Protein AF-A0A7V4BLN3-F1 (afdb_monomer)

Secondary structure (DSSP, 8-state):
--SSSGGGT--B---EEEEE-TT-TTT--SGGGGGS-SSS-BSSEEEEEE-TT-BS-SEEEEE-SSS-EE--SSTT--EEEEE-SSEEEEEEEEEEPPTTT--EEEEEEEEEEEEBPP-----SEE--SSSSSS-S--SSSSS----B----SSEEEEEEEEEETTS-EEEEEEEEGGG---B-SBSTTSS-BPPSEEEEEEEEEEEEE--TTS-HHHH-EEEEEEEEEEEEE----

Sequence (237 aa):
SDSVLCPAIASKAYFQASYVTLSDSVEYPDKLYKYYYDDEKSAPGKFRFDLSGSENAVWYQLKFGDGEIYEPETDSEKIVHEYKFPGEYTAVLVTKSPAPLGCIDSFRLENSIELEDTLFMLPNVFTPNADGHNDVIVLYEENSNNVFRSYDISVTTIEITIFNRAGRKVHEYAGNIRDWKGWDGNIMKSNLPAPEGVYFYCLTYYYFVTKEGENPRQSAVFKHKNLKGFIHLYRED

Nearest PDB structures (foldseek):
  3pdd-assembly1_A  TM=3.273E-01  e=1.082E-03  Acetivibrio thermocellus ATCC 27405
  3pdg-assembly1_A  TM=6.258E-01  e=8.962E-01  Acetivibrio thermocellus ATCC 27405
  8iua-assembly1_A  TM=4.695E-01  e=4.841E-01  Flavobacterium johnsoniae UW101
  8iu8-assembly1_A  TM=4.059E-01  e=2.924E-01  Flavobacterium johnsoniae UW101
  8hrf-assembly1_A  TM=3.836E-01  e=1.326E+00  Vibrio parahaemolyticus

Foldseek 3Di:
DPPPPCPPQPKDWDKDKDWDFLPPCVVNVPVLSLLADRPAQAPQTKIWMQGPPIPQFQWKKKDFQLRDIDTDRDNHDTDMDTDHAFAFGKMKMWTFHDPDVRHIDMDIDPRPDGHDHDDWDWDAEFEFPFPPPRQSDDDDDDDTLGFTATNDDQWQWKWKWKADPVRDTQETDTGGSSPDSHHNQGRYPDPHHHDWDKMKMKMKIKGWDADYPDRRNVRTDIDIDIDIDMHGYDYDD

Solvent-accessible surface area (backbone atoms only — not comparable to full-atom values): 13320 Å² total; per-residue (Å²): 135,76,89,77,66,54,86,87,61,39,20,42,39,36,70,50,75,44,79,56,54,54,83,38,57,83,88,39,67,63,73,73,39,60,54,43,72,72,89,61,60,38,12,58,36,40,32,36,44,44,30,67,76,39,40,62,56,72,44,44,38,40,32,54,46,63,83,52,72,48,68,53,90,52,48,80,52,90,42,76,48,73,42,74,50,16,40,67,32,53,32,36,38,39,22,24,13,57,83,92,74,48,39,71,25,68,30,71,48,76,89,72,45,63,22,45,73,74,83,80,51,69,70,54,55,34,23,58,74,55,82,72,66,52,23,62,49,81,63,84,87,88,82,69,36,30,22,61,51,61,46,55,72,36,50,53,33,34,40,38,40,30,23,42,85,85,70,47,77,32,40,73,50,73,46,47,48,85,80,53,82,43,47,62,53,34,38,51,101,46,90,48,71,52,76,71,44,61,31,38,37,46,34,39,40,29,34,54,44,42,48,87,98,44,56,22,70,82,41,51,40,85,45,71,50,80,49,74,55,57,32,38,38,49,76,82,133

pLDDT: mean 82.36, std 14.88, range [38.62, 97.88]

Radius of gyration: 23.97 Å; Cα contacts (8 Å, |Δi|>4): 562; chains: 1; bounding box: 54×30×84 Å

Structure (mmCIF, N/CA/C/O backbone):
data_AF-A0A7V4BLN3-F1
#
_entry.id   AF-A0A7V4BLN3-F1
#
loop_
_atom_site.group_PDB
_atom_site.id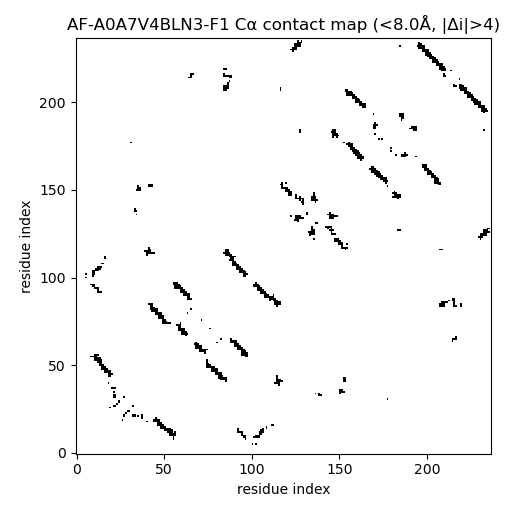
_atom_site.type_symbol
_atom_site.label_atom_id
_atom_site.label_alt_id
_atom_site.label_comp_id
_atom_site.label_asym_id
_atom_site.label_entity_id
_atom_site.label_seq_id
_atom_site.pdbx_PDB_ins_code
_atom_site.Cartn_x
_atom_site.Cartn_y
_atom_site.Cartn_z
_atom_site.occupancy
_atom_site.B_iso_or_equiv
_atom_site.auth_seq_id
_atom_site.auth_comp_id
_atom_site.auth_asym_id
_atom_site.auth_atom_id
_atom_site.pdbx_PDB_model_num
ATOM 1 N N . SER A 1 1 ? 23.356 -7.177 -47.573 1.00 47.44 1 SER A N 1
ATOM 2 C CA . SER A 1 1 ? 24.380 -7.777 -46.685 1.00 47.44 1 SER A CA 1
ATOM 3 C C . SER A 1 1 ? 24.200 -7.231 -45.274 1.00 47.44 1 SER A C 1
ATOM 5 O O . SER A 1 1 ? 25.160 -6.844 -44.622 1.00 47.44 1 SER A O 1
ATOM 7 N N . ASP A 1 2 ? 22.958 -7.231 -44.786 1.00 49.75 2 ASP A N 1
ATOM 8 C CA . ASP A 1 2 ? 22.536 -6.349 -43.686 1.00 49.75 2 ASP A CA 1
ATOM 9 C C . ASP A 1 2 ? 22.331 -7.083 -42.358 1.00 49.75 2 ASP A C 1
ATOM 11 O O . ASP A 1 2 ? 21.996 -6.479 -41.349 1.00 49.75 2 ASP A O 1
ATOM 15 N N . SER A 1 3 ? 22.579 -8.395 -42.331 1.00 51.28 3 SER A N 1
ATOM 16 C CA . SER A 1 3 ? 22.322 -9.237 -41.157 1.00 51.28 3 SER A CA 1
ATOM 17 C C . SER A 1 3 ? 23.502 -9.336 -40.177 1.00 51.28 3 SER A C 1
ATOM 19 O O . SER A 1 3 ? 23.395 -10.053 -39.187 1.00 51.28 3 SER A O 1
ATOM 21 N N . VAL A 1 4 ? 24.629 -8.658 -40.439 1.00 52.88 4 VAL A N 1
ATOM 22 C CA . VAL A 1 4 ? 25.875 -8.785 -39.645 1.00 52.88 4 VAL A CA 1
ATOM 23 C C . VAL A 1 4 ? 26.223 -7.497 -38.870 1.00 52.88 4 VAL A C 1
ATOM 25 O O . VAL A 1 4 ? 27.170 -7.491 -38.093 1.00 52.88 4 VAL A O 1
ATOM 28 N N . LEU A 1 5 ? 25.449 -6.408 -39.014 1.00 52.78 5 LEU A N 1
ATOM 29 C CA . LEU A 1 5 ? 25.765 -5.101 -38.403 1.00 52.78 5 LEU A CA 1
ATOM 30 C C . LEU A 1 5 ? 25.045 -4.776 -37.073 1.00 52.78 5 LEU A C 1
ATOM 32 O O . LEU A 1 5 ? 25.521 -3.885 -36.374 1.00 52.78 5 LEU A O 1
ATOM 36 N N . CYS A 1 6 ? 23.968 -5.471 -36.658 1.00 55.25 6 CYS A N 1
ATOM 37 C CA . CYS A 1 6 ? 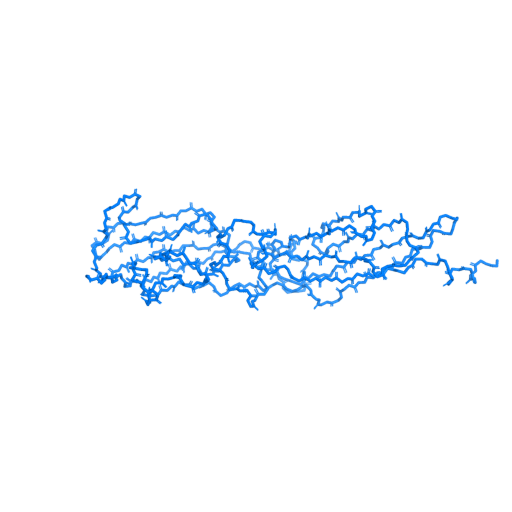23.327 -5.157 -35.359 1.00 55.25 6 CYS A CA 1
ATOM 38 C C . CYS A 1 6 ? 24.152 -5.531 -34.093 1.00 55.25 6 CYS A C 1
ATOM 40 O O . CYS A 1 6 ? 23.888 -4.892 -33.085 1.00 55.25 6 CYS A O 1
ATOM 42 N N . PRO A 1 7 ? 25.133 -6.462 -34.017 1.00 57.59 7 PRO A N 1
ATOM 43 C CA . PRO A 1 7 ? 25.585 -6.915 -32.691 1.00 57.59 7 PRO A CA 1
ATOM 44 C C . PRO A 1 7 ? 26.443 -5.910 -31.895 1.00 57.59 7 PRO A C 1
ATOM 46 O O . PRO A 1 7 ? 26.526 -6.051 -30.682 1.00 57.59 7 PRO A O 1
ATOM 49 N N . ALA A 1 8 ? 27.061 -4.899 -32.522 1.00 57.91 8 ALA A N 1
ATOM 50 C CA . ALA A 1 8 ? 27.920 -3.930 -31.813 1.00 57.91 8 ALA A CA 1
ATOM 51 C C . ALA A 1 8 ? 27.225 -2.602 -31.441 1.00 57.91 8 ALA A C 1
ATOM 53 O O . ALA A 1 8 ? 27.756 -1.849 -30.631 1.00 57.91 8 ALA A O 1
ATOM 54 N N . ILE A 1 9 ? 26.070 -2.297 -32.048 1.00 65.88 9 ILE A N 1
ATOM 55 C CA . ILE A 1 9 ? 25.323 -1.027 -31.879 1.00 65.88 9 ILE A CA 1
ATOM 56 C C . ILE A 1 9 ? 23.829 -1.307 -31.597 1.00 65.88 9 ILE A C 1
ATOM 58 O O . ILE A 1 9 ? 22.986 -0.409 -31.631 1.00 65.88 9 ILE A O 1
ATOM 62 N N . ALA A 1 10 ? 23.458 -2.569 -31.356 1.00 80.75 10 ALA A N 1
ATOM 63 C CA . ALA A 1 10 ? 22.130 -2.892 -30.855 1.00 80.75 10 ALA A CA 1
ATOM 64 C C . ALA A 1 10 ? 21.975 -2.318 -29.448 1.00 80.75 10 ALA A C 1
ATOM 66 O O . ALA A 1 10 ? 22.912 -2.347 -28.644 1.00 80.75 10 ALA A O 1
ATOM 67 N N . SER A 1 11 ? 20.781 -1.803 -29.168 1.00 89.19 11 SER A N 1
ATOM 68 C CA . SER A 1 11 ? 20.402 -1.527 -27.796 1.00 89.19 11 SER A CA 1
ATOM 69 C C . SER A 1 11 ? 20.307 -2.847 -27.044 1.00 89.19 11 SER A C 1
ATOM 71 O O . SER A 1 11 ? 19.964 -3.879 -27.621 1.00 89.19 11 SER A O 1
ATOM 73 N N . LYS A 1 12 ? 20.606 -2.799 -25.754 1.00 92.56 12 LYS A N 1
ATOM 74 C CA . LYS A 1 12 ? 20.414 -3.9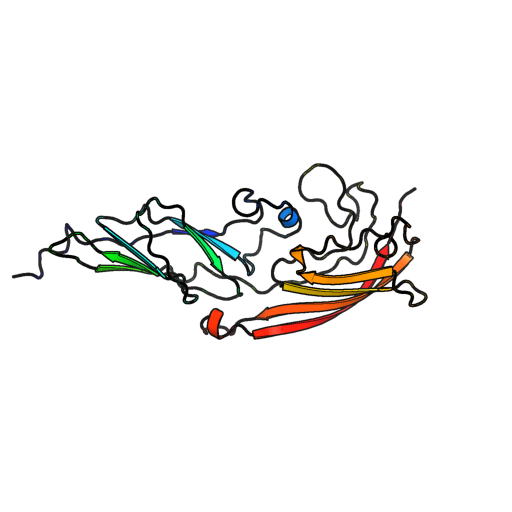11 -24.834 1.00 92.56 12 LYS A CA 1
ATOM 75 C C . LYS A 1 12 ? 19.532 -3.408 -23.710 1.00 92.56 12 LYS A C 1
ATOM 77 O O . LYS A 1 12 ? 19.955 -2.570 -22.919 1.00 92.56 12 LYS A O 1
ATOM 82 N N . ALA A 1 13 ? 18.284 -3.843 -23.703 1.00 95.69 13 ALA A N 1
ATOM 83 C CA . ALA A 1 13 ? 17.333 -3.524 -22.661 1.00 95.69 13 ALA A CA 1
ATOM 84 C C . ALA A 1 13 ? 17.720 -4.268 -21.382 1.00 95.69 13 ALA A C 1
ATOM 86 O O . ALA A 1 13 ? 18.026 -5.461 -21.401 1.00 95.69 13 ALA A O 1
ATOM 87 N N . TYR A 1 14 ? 17.675 -3.567 -20.258 1.00 95.50 14 TYR A N 1
ATOM 88 C CA . TYR A 1 14 ? 17.804 -4.168 -18.943 1.00 95.50 14 TYR A CA 1
ATOM 89 C C . TYR A 1 14 ? 17.198 -3.245 -17.893 1.00 95.50 14 TYR A C 1
ATOM 91 O O . TYR A 1 14 ? 17.360 -2.026 -17.959 1.00 95.50 14 TYR A O 1
ATOM 99 N N . PHE A 1 15 ? 16.531 -3.831 -16.905 1.00 96.06 15 PHE A N 1
ATOM 100 C CA . PHE A 1 15 ? 16.152 -3.106 -15.705 1.00 96.06 15 PHE A CA 1
ATOM 101 C C . PHE A 1 15 ? 16.114 -4.015 -14.485 1.00 96.06 15 PHE A C 1
ATOM 103 O O . PHE A 1 15 ? 15.992 -5.235 -14.598 1.00 96.06 15 PHE A O 1
ATOM 110 N N . GLN A 1 16 ? 16.163 -3.393 -13.313 1.00 95.06 16 GLN A N 1
ATOM 111 C CA . GLN A 1 16 ? 15.837 -4.023 -12.041 1.00 95.06 16 GLN A CA 1
ATOM 112 C C . GLN A 1 16 ? 14.600 -3.365 -11.442 1.00 95.06 16 GLN A C 1
ATOM 114 O O . GLN A 1 16 ? 14.376 -2.169 -11.631 1.00 95.06 16 GLN A O 1
ATOM 119 N N . ALA A 1 17 ? 13.807 -4.150 -10.715 1.00 94.88 17 ALA A N 1
ATOM 120 C CA . ALA A 1 17 ? 12.695 -3.642 -9.927 1.00 94.88 17 ALA A CA 1
ATOM 121 C C . ALA A 1 17 ? 12.892 -3.997 -8.451 1.00 94.88 17 ALA A C 1
ATOM 123 O O . ALA A 1 17 ? 13.226 -5.138 -8.127 1.00 94.88 17 ALA A O 1
ATOM 124 N N . SER A 1 18 ? 12.667 -3.037 -7.557 1.00 92.69 18 SER A N 1
ATOM 125 C CA . SER A 1 18 ? 12.731 -3.240 -6.107 1.00 92.69 18 SER A CA 1
ATOM 126 C C . SER A 1 18 ? 11.463 -2.732 -5.433 1.00 92.69 18 SER A C 1
ATOM 128 O O . SER A 1 18 ? 10.934 -1.681 -5.795 1.00 92.69 18 SER A O 1
ATOM 130 N N . TYR A 1 19 ? 10.951 -3.501 -4.470 1.00 90.25 19 TYR A N 1
ATOM 131 C CA . TYR A 1 19 ? 9.786 -3.098 -3.687 1.00 90.25 19 TYR A CA 1
ATOM 132 C C . TYR A 1 19 ? 10.139 -1.885 -2.826 1.00 90.25 19 TYR A C 1
ATOM 134 O O . TYR A 1 19 ? 11.207 -1.837 -2.212 1.00 90.25 19 TYR A O 1
ATOM 142 N N . VAL A 1 20 ? 9.248 -0.901 -2.802 1.00 88.56 20 VAL A N 1
ATOM 143 C CA . VAL A 1 20 ? 9.374 0.267 -1.938 1.00 88.56 20 VAL A CA 1
ATOM 144 C C . VAL A 1 20 ? 8.665 -0.046 -0.633 1.00 88.56 20 VAL A C 1
ATOM 146 O O . VAL A 1 20 ? 7.435 -0.095 -0.573 1.00 88.56 20 VAL A O 1
ATOM 149 N N . THR A 1 21 ? 9.472 -0.224 0.402 1.00 82.38 21 THR A N 1
ATOM 150 C CA . THR A 1 21 ? 9.015 -0.480 1.759 1.00 82.38 21 THR A CA 1
ATOM 151 C C . THR A 1 21 ? 8.242 0.699 2.333 1.00 82.38 21 THR A C 1
ATOM 153 O O . THR A 1 21 ? 8.479 1.859 1.992 1.00 82.38 21 THR A O 1
ATOM 156 N N . LEU A 1 22 ? 7.332 0.414 3.259 1.00 76.19 22 LEU A N 1
ATOM 157 C CA . LEU A 1 22 ? 6.515 1.436 3.922 1.00 76.19 22 LEU A CA 1
ATOM 158 C C . LEU A 1 22 ? 7.333 2.366 4.830 1.00 76.19 22 LEU A C 1
ATOM 160 O O . LEU A 1 22 ? 6.904 3.473 5.156 1.00 76.19 22 LEU A O 1
ATOM 164 N N . SER A 1 23 ? 8.531 1.922 5.206 1.00 73.81 23 SER A N 1
ATOM 165 C CA . SER A 1 23 ? 9.557 2.698 5.904 1.00 73.81 23 SER A CA 1
ATOM 166 C C . SER A 1 23 ? 10.202 3.794 5.036 1.00 73.81 23 SER A C 1
ATOM 168 O O . SER A 1 23 ? 10.897 4.671 5.560 1.00 73.81 23 SER A O 1
ATOM 170 N N . ASP A 1 24 ? 9.968 3.795 3.722 1.00 80.88 24 ASP A N 1
ATOM 171 C CA . ASP A 1 24 ? 10.519 4.787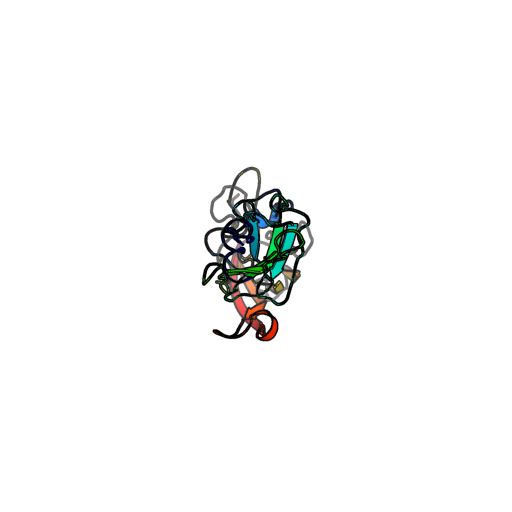 2.809 1.00 80.88 24 ASP A CA 1
ATOM 172 C C . ASP A 1 24 ? 9.815 6.149 2.923 1.00 80.88 24 ASP A C 1
ATOM 174 O O . ASP A 1 24 ? 8.785 6.410 2.305 1.00 80.88 24 ASP A O 1
ATOM 178 N N . SER A 1 25 ? 10.410 7.056 3.699 1.00 78.44 25 SER A N 1
ATOM 179 C CA . SER A 1 25 ? 9.845 8.391 3.957 1.00 78.44 25 SER A CA 1
ATOM 180 C C . SER A 1 25 ? 9.722 9.310 2.732 1.00 78.44 25 SER A C 1
ATOM 182 O O . SER A 1 25 ? 9.045 10.334 2.820 1.00 78.44 25 SER A O 1
ATOM 184 N N . VAL A 1 26 ? 10.372 8.987 1.607 1.00 85.00 26 VAL A N 1
ATOM 185 C CA . VAL A 1 26 ? 10.252 9.777 0.371 1.00 85.00 26 VAL A CA 1
ATOM 186 C C . VAL A 1 26 ? 8.964 9.403 -0.348 1.00 85.00 26 VAL A C 1
ATOM 188 O O . VAL A 1 26 ? 8.201 10.278 -0.749 1.00 85.00 26 VAL A O 1
ATOM 191 N N . GLU A 1 27 ? 8.706 8.103 -0.475 1.00 83.44 27 GLU A N 1
ATOM 192 C CA . GLU A 1 27 ? 7.516 7.594 -1.160 1.00 83.44 27 GLU A CA 1
ATOM 193 C C . GLU A 1 27 ? 6.275 7.557 -0.271 1.00 83.44 27 GLU A C 1
ATOM 195 O O . GLU A 1 27 ? 5.149 7.573 -0.782 1.00 83.44 27 GLU A O 1
ATOM 200 N N . TYR A 1 28 ? 6.485 7.538 1.043 1.00 76.88 28 TYR A N 1
ATOM 201 C CA . TYR A 1 28 ? 5.458 7.514 2.076 1.00 76.88 28 TYR A CA 1
ATOM 202 C C . TYR A 1 28 ? 5.723 8.616 3.123 1.00 76.88 28 TYR A C 1
ATOM 204 O O . TYR A 1 28 ? 6.066 8.328 4.272 1.00 76.88 28 TYR A O 1
ATOM 212 N N . PRO A 1 29 ? 5.572 9.905 2.751 1.00 69.69 29 PRO A N 1
ATOM 213 C CA . PRO A 1 29 ? 5.885 11.039 3.629 1.00 69.69 29 PRO A CA 1
ATOM 214 C C . PRO A 1 29 ? 4.906 11.180 4.803 1.00 69.69 29 PRO A C 1
ATOM 216 O O . PRO A 1 29 ? 5.265 11.668 5.879 1.00 69.69 29 PRO A O 1
ATOM 219 N N . ASP A 1 30 ? 3.668 10.721 4.619 1.00 63.50 30 ASP A N 1
ATOM 220 C CA . ASP A 1 30 ? 2.657 10.701 5.663 1.00 63.50 30 ASP A CA 1
ATOM 221 C C . ASP A 1 30 ? 2.901 9.488 6.566 1.00 63.50 30 ASP A C 1
ATOM 223 O O . ASP A 1 30 ? 2.599 8.350 6.208 1.00 63.50 30 ASP A O 1
ATOM 227 N N . LYS A 1 31 ? 3.435 9.736 7.769 1.00 53.06 31 LYS A N 1
ATOM 228 C CA . LYS A 1 31 ? 3.813 8.745 8.803 1.00 53.06 31 LYS A CA 1
ATOM 229 C C . LYS A 1 31 ? 2.699 7.790 9.270 1.00 53.06 31 LYS A C 1
ATOM 231 O O . LYS A 1 31 ? 2.875 7.085 10.259 1.00 53.06 31 LYS A O 1
ATOM 236 N N . LEU A 1 32 ? 1.548 7.750 8.606 1.00 54.50 32 LEU A N 1
ATOM 237 C CA . LEU A 1 32 ? 0.517 6.743 8.831 1.00 54.50 32 LEU A CA 1
ATOM 238 C C . LEU A 1 32 ? 0.978 5.348 8.380 1.00 54.50 32 LEU A C 1
ATOM 240 O O . LEU A 1 32 ? 0.336 4.372 8.740 1.00 54.50 32 LEU A O 1
ATOM 244 N N . TYR A 1 33 ? 2.091 5.226 7.649 1.00 53.03 33 TYR A N 1
ATOM 245 C CA . TYR A 1 33 ? 2.596 3.922 7.226 1.00 53.03 33 TYR A CA 1
ATOM 246 C C . TYR A 1 33 ? 3.440 3.165 8.265 1.00 53.03 33 TYR A C 1
ATOM 248 O O . TYR A 1 33 ? 3.638 1.964 8.123 1.00 53.03 33 TYR A O 1
ATOM 256 N N . LYS A 1 34 ? 3.805 3.807 9.389 1.00 53.00 34 LYS A N 1
ATOM 257 C CA . LYS A 1 34 ? 4.409 3.130 10.561 1.00 53.00 34 LYS A CA 1
ATOM 258 C C . LYS A 1 34 ? 3.497 2.074 11.207 1.00 53.00 34 LYS A C 1
ATOM 260 O O . LYS A 1 34 ? 3.900 1.388 12.138 1.00 53.00 34 LYS A O 1
ATOM 265 N N . TYR A 1 35 ? 2.236 2.033 10.779 1.00 53.53 35 TYR A N 1
ATOM 266 C CA . TYR A 1 35 ? 1.176 1.179 11.303 1.00 53.53 35 TYR A CA 1
ATOM 267 C C . TYR A 1 35 ? 1.031 -0.148 10.577 1.00 53.53 35 TYR A C 1
ATOM 269 O O . TYR A 1 35 ? 0.121 -0.895 10.909 1.00 53.53 35 TYR A O 1
ATOM 277 N N . TYR A 1 36 ? 1.856 -0.431 9.583 1.00 58.97 36 TYR A N 1
ATOM 278 C CA . TYR A 1 36 ? 1.665 -1.599 8.744 1.00 58.97 36 TYR A CA 1
ATOM 279 C C . TYR A 1 36 ? 2.932 -2.444 8.712 1.00 58.97 36 TYR A C 1
ATOM 281 O O . TYR A 1 36 ? 4.040 -1.917 8.819 1.00 58.97 36 TYR A O 1
ATOM 289 N N . TYR A 1 37 ? 2.750 -3.755 8.587 1.00 58.94 37 TYR A N 1
ATOM 290 C CA . TYR A 1 37 ? 3.858 -4.694 8.466 1.00 58.94 37 TYR A CA 1
ATOM 291 C C . TYR A 1 37 ? 4.559 -4.520 7.113 1.00 58.94 37 TYR A C 1
ATOM 293 O O . TYR A 1 37 ? 3.908 -4.454 6.075 1.00 58.94 37 TYR A O 1
ATOM 301 N N . ASP A 1 38 ? 5.889 -4.432 7.150 1.00 59.03 38 ASP A N 1
ATOM 302 C CA . ASP A 1 38 ? 6.759 -4.234 5.976 1.00 59.03 38 ASP A CA 1
ATOM 303 C C . ASP A 1 38 ? 7.235 -5.571 5.368 1.00 59.03 38 ASP A C 1
ATOM 305 O O . ASP A 1 38 ? 7.915 -5.588 4.345 1.00 59.03 38 ASP A O 1
ATOM 309 N N . ASP A 1 39 ? 6.887 -6.696 6.004 1.00 56.56 39 ASP A N 1
ATOM 310 C CA . ASP A 1 39 ? 7.433 -8.019 5.679 1.00 56.56 39 ASP A CA 1
ATOM 311 C C . ASP A 1 39 ? 6.698 -8.724 4.520 1.00 56.56 39 ASP A C 1
ATOM 313 O O . ASP A 1 39 ? 7.262 -9.629 3.905 1.00 56.56 39 ASP A O 1
ATOM 317 N N . GLU A 1 40 ? 5.480 -8.290 4.165 1.00 67.31 40 GLU A N 1
ATOM 318 C CA . GLU A 1 40 ? 4.672 -8.882 3.088 1.00 67.31 40 GLU A CA 1
ATOM 319 C C . GLU A 1 40 ? 4.340 -7.838 2.009 1.00 67.31 40 GLU A C 1
ATOM 321 O O . GLU A 1 40 ? 3.719 -6.800 2.266 1.00 67.31 40 GLU A O 1
ATOM 326 N N . LYS A 1 41 ? 4.757 -8.109 0.765 1.00 81.31 41 LYS A N 1
ATOM 327 C CA . LYS A 1 41 ? 4.457 -7.258 -0.392 1.00 81.31 41 LYS A CA 1
ATOM 328 C C . LYS A 1 41 ? 2.953 -7.313 -0.657 1.00 81.31 41 LYS A C 1
ATOM 330 O O . LYS A 1 41 ? 2.468 -8.263 -1.261 1.00 81.31 41 LYS A O 1
ATOM 335 N N . SER A 1 42 ? 2.218 -6.294 -0.229 1.00 79.94 42 SER A N 1
ATOM 336 C CA . SER A 1 42 ? 0.758 -6.281 -0.353 1.00 79.94 42 SER A CA 1
ATOM 337 C C . SER A 1 42 ? 0.294 -5.134 -1.246 1.00 79.94 42 SER A C 1
ATOM 339 O O . SER A 1 42 ? 0.931 -4.083 -1.319 1.00 79.94 42 SER A O 1
ATOM 341 N N . ALA A 1 43 ? -0.819 -5.324 -1.951 1.00 82.19 43 ALA A N 1
ATOM 342 C CA . ALA A 1 43 ? -1.377 -4.280 -2.809 1.00 82.19 43 ALA A CA 1
ATOM 343 C C . ALA A 1 43 ? -2.246 -3.286 -2.019 1.00 82.19 43 ALA A C 1
ATOM 345 O O . ALA A 1 43 ? -3.017 -3.731 -1.188 1.00 82.19 43 ALA A O 1
ATOM 346 N N . PRO A 1 44 ? -2.250 -1.976 -2.297 1.00 83.44 44 PRO A N 1
ATOM 347 C CA . PRO A 1 44 ? -1.422 -1.328 -3.287 1.00 83.44 44 PRO A CA 1
ATOM 348 C C . PRO A 1 44 ? 0.041 -1.277 -2.838 1.00 83.44 44 PRO A C 1
ATOM 350 O O . PRO A 1 44 ? 0.328 -0.969 -1.682 1.00 83.44 44 PRO A O 1
ATOM 353 N N . GLY A 1 45 ? 0.944 -1.571 -3.771 1.00 85.75 45 GLY A N 1
ATOM 354 C CA . GLY A 1 45 ? 2.378 -1.665 -3.517 1.00 85.75 45 GLY A CA 1
ATOM 355 C C . GLY A 1 45 ? 3.179 -0.896 -4.560 1.00 85.75 45 GLY A C 1
ATOM 356 O O . GLY A 1 45 ? 2.871 -0.944 -5.754 1.00 85.75 45 GLY A O 1
ATOM 357 N N . LYS A 1 46 ? 4.221 -0.188 -4.118 1.00 90.19 46 LYS A N 1
ATOM 358 C CA . LYS A 1 46 ? 5.107 0.582 -4.999 1.00 90.19 46 LYS A CA 1
ATOM 359 C C . LYS A 1 46 ? 6.378 -0.192 -5.340 1.00 90.19 46 LYS A C 1
ATOM 361 O O . LYS A 1 46 ? 6.959 -0.853 -4.482 1.00 90.19 46 LYS A O 1
ATOM 366 N N . PHE A 1 47 ? 6.847 -0.053 -6.576 1.00 94.12 47 PHE A N 1
ATOM 367 C CA . PHE A 1 47 ? 8.140 -0.565 -7.029 1.00 94.12 47 PHE A CA 1
ATOM 368 C C . PHE A 1 47 ? 8.959 0.538 -7.692 1.00 94.12 47 PHE A C 1
ATOM 370 O O . PHE A 1 47 ? 8.433 1.331 -8.473 1.00 94.12 47 PHE A O 1
ATOM 377 N N . ARG A 1 48 ? 10.261 0.557 -7.402 1.00 95.75 48 ARG A N 1
ATOM 378 C CA . ARG A 1 48 ? 11.260 1.362 -8.108 1.00 95.75 48 ARG A CA 1
ATOM 379 C C . ARG A 1 48 ? 11.817 0.589 -9.279 1.00 95.75 48 ARG A C 1
ATOM 381 O O . ARG A 1 48 ? 12.159 -0.577 -9.114 1.00 95.75 48 ARG A O 1
ATOM 388 N N . PHE A 1 49 ? 11.959 1.259 -10.414 1.00 96.75 49 PHE A N 1
ATOM 389 C CA . PHE A 1 49 ? 12.558 0.706 -11.621 1.00 96.75 49 PHE A CA 1
ATOM 390 C C . PHE A 1 49 ? 13.867 1.430 -11.916 1.00 96.75 49 PHE A C 1
ATOM 392 O O . PHE A 1 49 ? 13.887 2.654 -12.030 1.00 96.75 49 PHE A O 1
ATOM 399 N N . ASP A 1 50 ? 14.947 0.663 -12.027 1.00 96.31 50 ASP A N 1
ATOM 400 C CA . ASP A 1 50 ? 16.279 1.147 -12.384 1.00 96.31 50 ASP A CA 1
ATOM 401 C C . ASP A 1 50 ? 16.656 0.598 -13.760 1.00 96.31 50 ASP A C 1
ATOM 403 O O . ASP A 1 50 ? 16.788 -0.616 -13.934 1.00 96.31 50 ASP A O 1
ATOM 407 N N . LEU A 1 51 ? 16.796 1.494 -14.738 1.00 96.69 51 LEU A N 1
ATOM 408 C CA . LEU A 1 51 ? 17.104 1.158 -16.128 1.00 96.69 51 LEU A CA 1
ATOM 409 C C . LEU A 1 51 ? 18.594 1.325 -16.457 1.00 96.69 51 LEU A C 1
ATOM 411 O O . LEU A 1 51 ? 18.988 1.057 -17.591 1.00 96.69 51 LEU A O 1
ATOM 415 N N . SER A 1 52 ? 19.423 1.741 -15.492 1.00 94.75 52 SER A N 1
ATOM 416 C CA . SER A 1 52 ? 20.820 2.159 -15.702 1.00 94.75 52 SER A CA 1
ATOM 417 C C . SER A 1 52 ? 21.752 1.063 -16.230 1.00 94.75 52 SER A C 1
ATOM 419 O O . SER A 1 52 ? 22.858 1.350 -16.682 1.00 94.75 52 SER A O 1
ATOM 421 N N . GLY A 1 53 ? 21.319 -0.200 -16.197 1.00 93.81 53 GLY A N 1
ATOM 422 C CA . GLY A 1 53 ? 22.031 -1.309 -16.834 1.00 93.81 53 GLY A CA 1
ATOM 423 C C . GLY A 1 53 ? 21.713 -1.503 -18.323 1.00 93.81 53 GLY A C 1
ATOM 424 O O . GLY A 1 53 ? 22.255 -2.427 -18.928 1.00 93.81 53 GLY A O 1
ATOM 425 N N . SER A 1 54 ? 20.823 -0.695 -18.910 1.00 94.94 54 SER A N 1
ATOM 426 C CA . SER A 1 54 ? 20.571 -0.696 -20.355 1.00 94.94 54 SER A CA 1
ATOM 427 C C . SER A 1 54 ? 21.757 -0.102 -21.122 1.00 94.94 54 SER A C 1
ATOM 429 O O . SER A 1 54 ? 22.431 0.805 -20.649 1.00 94.94 54 SER A O 1
ATOM 431 N N . GLU A 1 55 ? 22.008 -0.586 -22.338 1.00 94.00 55 GLU A N 1
ATOM 432 C CA . GLU A 1 55 ? 23.136 -0.133 -23.164 1.00 94.00 55 GLU A CA 1
ATOM 433 C C . GLU A 1 55 ? 22.654 0.348 -24.540 1.00 94.00 55 GLU A C 1
ATOM 435 O O . GLU A 1 55 ? 21.727 -0.221 -25.121 1.00 94.00 55 GLU A O 1
ATOM 440 N N . ASN A 1 56 ? 23.318 1.372 -25.092 1.00 91.50 56 ASN A N 1
ATOM 441 C CA . ASN A 1 56 ? 23.141 1.860 -26.470 1.00 91.50 56 ASN A CA 1
ATOM 442 C C . ASN A 1 56 ? 21.689 2.193 -26.870 1.00 91.50 56 ASN A C 1
ATOM 444 O O . ASN A 1 56 ? 21.305 2.023 -28.031 1.00 91.50 56 ASN A O 1
ATOM 448 N N . ALA A 1 57 ? 20.880 2.675 -25.927 1.00 92.94 57 ALA A N 1
ATOM 449 C CA . ALA A 1 57 ? 19.492 3.059 -26.152 1.00 92.94 57 ALA A CA 1
ATOM 450 C C . ALA A 1 57 ? 19.321 4.588 -26.174 1.00 92.94 57 ALA A C 1
ATOM 452 O O . ALA A 1 57 ? 19.947 5.315 -25.408 1.00 92.94 57 ALA A O 1
ATOM 453 N N . VAL A 1 58 ? 18.461 5.078 -27.071 1.00 94.62 58 VAL A N 1
ATOM 454 C CA . VAL A 1 58 ? 18.058 6.500 -27.166 1.00 94.62 58 VAL A CA 1
ATOM 455 C C . VAL A 1 58 ? 16.562 6.705 -26.950 1.00 94.62 58 VAL A C 1
ATOM 457 O O . VAL A 1 58 ? 16.071 7.826 -27.029 1.00 94.62 58 VAL A O 1
ATOM 460 N N . TRP A 1 59 ? 15.826 5.617 -26.744 1.00 95.75 59 TRP A N 1
ATOM 461 C CA . TRP A 1 59 ? 14.401 5.629 -26.454 1.00 95.75 59 TRP A CA 1
ATOM 462 C C . TRP A 1 59 ? 14.050 4.406 -25.614 1.00 95.75 59 TRP A C 1
ATOM 464 O O . TRP A 1 59 ? 14.593 3.317 -25.845 1.00 95.75 59 TRP A O 1
ATOM 474 N N . TYR A 1 60 ? 13.126 4.605 -24.678 1.00 97.31 60 TYR A N 1
ATOM 475 C CA . TYR A 1 60 ? 12.716 3.643 -23.668 1.00 97.31 60 TYR A CA 1
ATOM 476 C C . TYR A 1 60 ? 11.189 3.621 -23.575 1.00 97.31 60 TYR A C 1
ATOM 478 O O . TYR A 1 60 ? 10.539 4.662 -23.609 1.00 97.31 60 TYR A O 1
ATOM 486 N N . GLN A 1 61 ? 10.616 2.435 -23.402 1.00 97.88 61 GLN A N 1
ATOM 487 C CA . GLN A 1 61 ? 9.216 2.264 -23.030 1.00 97.88 61 GLN A CA 1
ATOM 488 C C . GLN A 1 61 ? 9.097 1.128 -22.030 1.00 97.88 61 GLN A C 1
ATOM 490 O O . GLN A 1 61 ? 9.358 -0.035 -22.346 1.00 97.88 61 GLN A O 1
ATOM 495 N N . LEU A 1 62 ? 8.679 1.474 -20.822 1.00 97.81 62 LEU A N 1
ATOM 496 C CA . LEU A 1 62 ? 8.434 0.555 -19.732 1.00 97.81 62 LEU A CA 1
ATOM 497 C C . LEU A 1 62 ? 6.941 0.231 -19.675 1.00 97.81 62 LEU A C 1
ATOM 499 O O . LEU A 1 62 ? 6.097 1.113 -19.564 1.00 97.81 62 LEU A O 1
ATOM 503 N N . LYS A 1 63 ? 6.608 -1.051 -19.768 1.00 96.31 63 LYS A N 1
ATOM 504 C CA . LYS A 1 63 ? 5.253 -1.581 -19.606 1.00 96.31 63 LYS A CA 1
ATOM 505 C C . LYS A 1 63 ? 5.212 -2.301 -18.272 1.00 96.31 63 LYS A C 1
ATOM 507 O O . LYS A 1 63 ? 5.939 -3.274 -18.106 1.00 96.31 63 LYS A O 1
ATOM 512 N N . PHE A 1 64 ? 4.366 -1.870 -17.345 1.00 94.62 64 PHE A N 1
ATOM 513 C CA . PHE A 1 64 ? 4.360 -2.424 -15.985 1.00 94.62 64 PHE A CA 1
ATOM 514 C C . PHE A 1 64 ? 3.640 -3.778 -15.875 1.00 94.62 64 PHE A C 1
ATOM 516 O O . PHE A 1 64 ? 3.764 -4.481 -14.882 1.00 94.62 64 PHE A O 1
ATOM 523 N N . GLY A 1 65 ? 2.901 -4.185 -16.909 1.00 90.69 65 GLY A N 1
ATOM 524 C CA . GLY A 1 65 ? 2.143 -5.443 -16.907 1.00 90.69 65 GLY A CA 1
ATOM 525 C C . GLY A 1 65 ? 0.728 -5.312 -16.332 1.00 90.69 65 GLY A C 1
ATOM 526 O O . GLY A 1 65 ? -0.093 -6.206 -16.508 1.00 90.69 65 GLY A O 1
ATOM 527 N N . ASP A 1 66 ? 0.383 -4.161 -15.759 1.00 89.88 66 ASP A N 1
ATOM 528 C CA . ASP A 1 66 ? -0.973 -3.783 -15.340 1.00 89.88 66 ASP A CA 1
ATOM 529 C C . ASP A 1 66 ? -1.707 -2.934 -16.401 1.00 89.88 66 ASP A C 1
ATOM 531 O O . ASP A 1 66 ? -2.749 -2.337 -16.143 1.00 89.88 66 ASP A O 1
ATOM 535 N N . GLY A 1 67 ? -1.162 -2.842 -17.615 1.00 89.88 67 GLY A N 1
ATOM 536 C CA . GLY A 1 67 ? -1.698 -2.015 -18.697 1.00 89.88 67 GLY A CA 1
ATOM 537 C C . GLY A 1 67 ? -1.314 -0.534 -18.627 1.00 89.88 67 GLY A C 1
ATOM 538 O O . GLY A 1 67 ? -1.668 0.201 -19.547 1.00 89.88 67 GLY A O 1
ATOM 539 N N . GLU A 1 68 ? -0.597 -0.086 -17.592 1.00 93.44 68 GLU A N 1
ATOM 540 C CA . GLU A 1 68 ? 0.066 1.219 -17.590 1.00 93.44 68 GLU A CA 1
ATOM 541 C C . GLU A 1 68 ? 1.427 1.131 -18.305 1.00 93.44 68 GLU A C 1
ATOM 543 O O . GLU A 1 68 ? 2.097 0.089 -18.333 1.00 93.44 68 GLU A O 1
ATOM 548 N N . ILE A 1 69 ? 1.795 2.228 -18.967 1.00 95.94 69 ILE A N 1
ATOM 549 C CA . ILE A 1 69 ? 3.016 2.365 -19.764 1.00 95.94 69 ILE A CA 1
ATOM 550 C C . ILE A 1 69 ? 3.656 3.702 -19.411 1.00 95.94 69 ILE A C 1
ATOM 552 O O . ILE A 1 69 ? 2.954 4.701 -19.251 1.00 95.94 69 ILE A O 1
ATOM 556 N N . TYR A 1 70 ? 4.981 3.712 -19.342 1.00 97.69 70 TYR A N 1
ATOM 557 C CA . TYR A 1 70 ? 5.792 4.900 -19.142 1.00 97.69 70 TYR A CA 1
ATOM 558 C C . TYR A 1 70 ? 6.901 4.977 -20.195 1.00 97.69 70 TYR A C 1
ATOM 560 O O . TYR A 1 70 ? 7.446 3.948 -20.591 1.00 97.69 70 TYR A O 1
ATOM 568 N N . GLU A 1 71 ? 7.239 6.180 -20.656 1.00 97.62 71 GLU A N 1
ATOM 569 C CA . GLU A 1 71 ? 8.326 6.419 -21.617 1.00 97.62 71 GLU A CA 1
ATOM 570 C C . GLU A 1 71 ? 9.369 7.346 -20.978 1.00 97.62 71 GLU A C 1
ATOM 572 O O . GLU A 1 71 ? 9.226 8.565 -21.068 1.00 97.62 71 GLU A O 1
ATOM 577 N N . PRO A 1 72 ? 10.379 6.778 -20.292 1.00 96.25 72 PRO A N 1
ATOM 578 C CA . PRO A 1 72 ? 11.460 7.547 -19.686 1.00 96.25 72 PRO A CA 1
ATOM 579 C C . PRO A 1 72 ? 12.262 8.318 -20.731 1.00 96.25 72 PRO A C 1
ATOM 581 O O . PRO A 1 72 ? 12.535 7.806 -21.823 1.00 96.25 72 PRO A O 1
ATOM 584 N N . GLU A 1 73 ? 12.717 9.515 -20.368 1.00 94.50 73 GLU A N 1
ATOM 585 C CA . GLU A 1 73 ? 13.609 10.294 -21.234 1.00 94.50 73 GLU A CA 1
ATOM 586 C C . GLU A 1 73 ? 15.032 9.720 -21.231 1.00 94.50 73 GLU A C 1
ATOM 588 O O . GLU A 1 73 ? 15.727 9.745 -22.251 1.00 94.50 73 GLU A O 1
ATOM 593 N N . THR A 1 74 ? 15.464 9.183 -20.087 1.00 93.38 74 THR A N 1
ATOM 594 C CA . THR A 1 74 ? 16.793 8.597 -19.891 1.00 93.38 74 THR A CA 1
ATOM 595 C C . THR A 1 74 ? 16.730 7.319 -19.052 1.00 93.38 74 THR A C 1
ATOM 597 O O . THR A 1 74 ? 15.747 7.025 -18.376 1.00 93.38 74 THR A O 1
ATOM 600 N N . ASP A 1 75 ? 17.821 6.559 -19.067 1.00 91.31 75 ASP A N 1
ATOM 601 C CA . ASP A 1 75 ? 18.039 5.373 -18.229 1.00 91.31 75 ASP A CA 1
ATOM 602 C C . ASP A 1 75 ? 18.313 5.690 -16.745 1.00 91.31 75 ASP A C 1
ATOM 604 O O . ASP A 1 75 ? 18.271 4.804 -15.894 1.00 91.31 75 ASP A O 1
ATOM 608 N N . SER A 1 76 ? 18.602 6.954 -16.438 1.00 93.06 76 SER A N 1
ATOM 609 C CA . SER A 1 76 ? 18.940 7.474 -15.106 1.00 93.06 76 SER A CA 1
ATOM 610 C C . SER A 1 76 ? 17.747 8.101 -14.388 1.00 93.06 76 SER A C 1
ATOM 612 O O . SER A 1 76 ? 17.875 8.594 -13.262 1.00 93.06 76 SER A O 1
ATOM 614 N N . GLU A 1 77 ? 16.586 8.108 -15.036 1.00 94.56 77 GLU A N 1
ATOM 615 C CA . GLU A 1 77 ? 15.362 8.632 -14.465 1.00 94.56 77 GLU A CA 1
ATOM 616 C C . GLU A 1 77 ? 14.902 7.787 -13.268 1.00 94.56 77 GLU A C 1
ATOM 618 O O . GLU A 1 77 ? 14.941 6.557 -13.286 1.00 94.56 77 GLU A O 1
ATOM 623 N N . LYS A 1 78 ? 14.446 8.453 -12.202 1.00 93.69 78 LYS A N 1
ATOM 624 C CA . LYS A 1 78 ? 13.880 7.771 -11.035 1.00 93.69 78 LYS A CA 1
ATOM 625 C C . LYS A 1 78 ? 12.425 7.424 -11.309 1.00 93.69 78 LYS A C 1
ATOM 627 O O . LYS A 1 78 ? 11.567 8.300 -11.258 1.00 93.69 78 LYS A O 1
ATOM 632 N N . ILE A 1 79 ? 12.157 6.146 -11.545 1.00 97.12 79 ILE A N 1
ATOM 633 C CA . ILE A 1 79 ? 10.824 5.660 -11.896 1.00 97.12 79 ILE A CA 1
ATOM 634 C C . ILE A 1 79 ? 10.240 4.896 -10.710 1.00 97.12 79 ILE A C 1
ATOM 636 O O . ILE A 1 79 ? 10.846 3.944 -10.214 1.00 97.12 79 ILE A O 1
ATOM 640 N N . VAL A 1 80 ? 9.046 5.298 -10.273 1.00 96.50 80 VAL A N 1
ATOM 641 C CA . VAL A 1 80 ? 8.266 4.608 -9.239 1.00 96.50 80 VAL A CA 1
ATOM 642 C C . VAL A 1 80 ? 6.871 4.346 -9.773 1.00 96.50 80 VAL A C 1
ATOM 644 O O . VAL A 1 80 ? 6.226 5.256 -10.287 1.00 96.50 80 VAL A O 1
ATOM 647 N N . HIS A 1 81 ? 6.406 3.108 -9.631 1.00 95.44 81 HIS A N 1
ATOM 648 C CA . HIS A 1 81 ? 5.077 2.689 -10.068 1.00 95.44 81 HIS A CA 1
ATOM 649 C C . HIS A 1 81 ? 4.301 2.039 -8.930 1.00 95.44 81 HIS A C 1
ATOM 651 O O . HIS A 1 81 ? 4.867 1.242 -8.184 1.00 95.44 81 HIS A O 1
ATOM 657 N N . GLU A 1 82 ? 3.014 2.364 -8.808 1.00 92.06 82 GLU A N 1
ATOM 658 C CA . GLU A 1 82 ? 2.103 1.790 -7.814 1.00 92.06 82 GLU A CA 1
ATOM 659 C C . GLU A 1 82 ? 1.161 0.779 -8.473 1.00 92.06 82 GLU A C 1
ATOM 661 O O . GLU A 1 82 ? 0.283 1.132 -9.263 1.00 92.06 82 GLU A O 1
ATOM 666 N N . TYR A 1 83 ? 1.293 -0.485 -8.087 1.00 90.62 83 TYR A N 1
ATOM 667 C CA . TYR A 1 83 ? 0.364 -1.539 -8.465 1.00 90.62 83 TYR A CA 1
ATOM 668 C C . TYR A 1 83 ? -0.808 -1.547 -7.494 1.00 90.62 83 TYR A C 1
ATOM 670 O O . TYR A 1 83 ? -0.637 -1.774 -6.299 1.00 90.62 83 TYR A O 1
ATOM 678 N N . LYS A 1 84 ? -2.012 -1.288 -8.007 1.00 86.19 84 LYS A N 1
ATOM 679 C CA . LYS A 1 84 ? -3.210 -1.050 -7.183 1.00 86.19 84 LYS A CA 1
ATOM 680 C C . LYS A 1 84 ? -3.880 -2.314 -6.652 1.00 86.19 84 LYS A C 1
ATOM 682 O O . LYS A 1 84 ? -4.656 -2.229 -5.703 1.00 86.19 84 LYS A O 1
ATOM 687 N N . PHE A 1 85 ? -3.643 -3.454 -7.289 1.00 86.94 85 PHE A N 1
ATOM 688 C CA . PHE A 1 85 ? -4.364 -4.698 -7.031 1.00 86.94 85 PHE A CA 1
ATOM 689 C C . PHE A 1 85 ? -3.379 -5.820 -6.695 1.00 86.94 85 PHE A C 1
ATOM 691 O O . PHE A 1 85 ? -2.230 -5.755 -7.129 1.00 86.94 85 PHE A O 1
ATOM 698 N N . PRO A 1 86 ? -3.789 -6.822 -5.900 1.00 87.62 86 PRO A N 1
ATOM 699 C CA . PRO A 1 86 ? -2.946 -7.988 -5.667 1.00 87.62 86 PRO A CA 1
ATOM 700 C C . PRO A 1 86 ? -2.779 -8.776 -6.966 1.00 87.62 86 PRO A C 1
ATOM 702 O O . PRO A 1 86 ? -3.588 -8.649 -7.885 1.00 87.62 86 PRO A O 1
ATOM 705 N N . GLY A 1 87 ? -1.759 -9.612 -7.046 1.00 87.69 87 GLY A N 1
ATOM 706 C CA . GLY A 1 87 ? -1.481 -10.488 -8.174 1.00 87.69 87 GLY A CA 1
ATOM 707 C C . GLY A 1 87 ? -0.046 -10.379 -8.669 1.00 87.69 87 GLY A C 1
ATOM 708 O O . GLY A 1 87 ? 0.793 -9.672 -8.107 1.00 87.69 87 GLY A O 1
ATOM 709 N N . GLU A 1 88 ? 0.209 -11.095 -9.756 1.00 88.62 88 GLU A N 1
ATOM 710 C CA . GLU A 1 88 ? 1.515 -11.168 -10.396 1.00 88.62 88 GLU A CA 1
ATOM 711 C C . GLU A 1 88 ? 1.573 -10.259 -11.624 1.00 88.62 88 GLU A C 1
ATOM 713 O O . GLU A 1 88 ? 0.676 -10.252 -12.476 1.00 88.62 88 GLU A O 1
ATOM 718 N N . TYR A 1 89 ? 2.661 -9.503 -11.739 1.00 89.56 89 TYR A N 1
ATOM 719 C CA . TYR A 1 89 ? 2.887 -8.562 -12.825 1.00 89.56 89 TYR A CA 1
ATOM 720 C C . TYR A 1 89 ? 4.193 -8.871 -13.553 1.00 89.56 89 TYR A C 1
ATOM 722 O O . TYR A 1 89 ? 5.248 -9.059 -12.949 1.00 89.56 89 TYR A O 1
ATOM 730 N N . THR A 1 90 ? 4.136 -8.877 -14.886 1.00 91.75 90 THR A N 1
ATOM 731 C CA . THR A 1 90 ? 5.323 -8.985 -15.743 1.00 91.75 90 THR A CA 1
ATOM 732 C C . THR A 1 90 ? 5.639 -7.627 -16.351 1.00 91.75 90 THR A C 1
ATOM 734 O O . THR A 1 90 ? 5.005 -7.206 -17.324 1.00 91.75 90 THR A O 1
ATOM 737 N N . ALA A 1 91 ? 6.648 -6.958 -15.797 1.00 94.94 91 ALA A N 1
ATOM 738 C CA . ALA A 1 91 ? 7.152 -5.718 -16.360 1.00 94.94 91 ALA A CA 1
ATOM 739 C C . ALA A 1 91 ? 8.071 -5.995 -17.563 1.00 94.94 91 ALA A C 1
ATOM 741 O O . ALA A 1 91 ? 8.856 -6.948 -17.576 1.00 94.94 91 ALA A O 1
ATOM 742 N N . VAL A 1 92 ? 7.972 -5.150 -18.588 1.00 96.56 92 VAL A N 1
ATOM 743 C CA . VAL A 1 92 ? 8.731 -5.262 -19.836 1.00 96.56 92 VAL A CA 1
ATOM 744 C C . VAL A 1 92 ? 9.296 -3.904 -20.214 1.00 96.56 92 VAL A C 1
ATOM 746 O O . VAL A 1 92 ? 8.540 -2.957 -20.410 1.00 96.56 92 VAL A O 1
ATOM 749 N N . LEU A 1 93 ? 10.610 -3.824 -20.389 1.00 97.69 93 LEU A N 1
ATOM 750 C CA . LEU A 1 93 ? 11.272 -2.668 -20.979 1.00 97.69 93 LEU A CA 1
ATOM 751 C C . LEU A 1 93 ? 11.524 -2.943 -22.457 1.00 97.69 93 LEU A C 1
ATOM 753 O O . LEU A 1 93 ? 12.065 -3.989 -22.811 1.00 97.69 93 LEU A O 1
ATOM 757 N N . VAL A 1 94 ? 11.164 -1.994 -23.310 1.00 97.38 94 VAL A N 1
ATOM 758 C CA . VAL A 1 94 ? 11.526 -1.970 -24.727 1.00 97.38 94 VAL A CA 1
ATOM 759 C C . VAL A 1 94 ? 12.479 -0.803 -24.945 1.00 97.38 94 VAL A C 1
ATOM 761 O O . VAL A 1 94 ? 12.176 0.318 -24.541 1.00 97.38 94 VAL A O 1
ATOM 764 N N . THR A 1 95 ? 13.618 -1.055 -25.582 1.00 96.56 95 THR A N 1
ATOM 765 C CA . THR A 1 95 ? 14.602 -0.024 -25.924 1.00 96.56 95 THR A CA 1
ATOM 766 C C . THR A 1 95 ? 14.837 0.029 -27.422 1.00 96.56 95 THR A C 1
ATOM 768 O O . THR A 1 95 ? 14.596 -0.941 -28.145 1.00 96.56 95 THR A O 1
ATOM 771 N N . LYS A 1 96 ? 15.298 1.183 -27.904 1.00 94.81 96 LYS A N 1
ATOM 772 C CA . LYS A 1 96 ? 15.659 1.370 -29.309 1.00 94.81 96 LYS A CA 1
ATOM 773 C C . LYS A 1 96 ? 17.000 2.076 -29.441 1.00 94.81 96 LYS A C 1
ATOM 775 O O . LYS A 1 96 ? 17.239 3.087 -28.777 1.00 94.81 96 LYS A O 1
ATOM 780 N N . SER A 1 97 ? 17.849 1.569 -30.331 1.00 92.50 97 SER A N 1
ATOM 781 C CA . SER A 1 97 ? 19.154 2.161 -30.624 1.00 92.50 97 SER A CA 1
ATOM 782 C C . SER A 1 97 ? 19.070 3.393 -31.545 1.00 92.50 97 SER A C 1
ATOM 784 O O . SER A 1 97 ? 18.028 3.642 -32.165 1.00 92.50 97 SER A O 1
ATOM 786 N N . PRO A 1 98 ? 20.139 4.209 -31.644 1.00 90.75 98 PRO A N 1
ATOM 787 C CA . PRO A 1 98 ? 20.165 5.365 -32.535 1.00 90.75 98 PRO A CA 1
ATOM 788 C C . PRO A 1 98 ? 19.928 5.026 -34.017 1.00 90.75 98 PRO A C 1
ATOM 790 O O . PRO A 1 98 ? 20.157 3.911 -34.498 1.00 90.75 98 PRO A O 1
ATOM 793 N N . ALA A 1 99 ? 19.521 6.041 -34.781 1.00 86.81 99 ALA A N 1
ATOM 794 C CA . ALA A 1 99 ? 19.507 5.983 -36.240 1.00 86.81 99 ALA A CA 1
ATOM 795 C C . ALA A 1 99 ? 20.933 5.770 -36.811 1.00 86.81 99 ALA A C 1
ATOM 797 O O . ALA A 1 99 ? 21.908 6.196 -36.190 1.00 86.81 99 ALA A O 1
ATOM 798 N N . PRO A 1 100 ? 21.084 5.152 -38.002 1.00 84.12 100 PRO A N 1
ATOM 799 C CA . PRO A 1 100 ? 20.022 4.717 -38.916 1.00 84.12 100 PRO A CA 1
ATOM 800 C C . PRO A 1 100 ? 19.461 3.321 -38.615 1.00 84.12 100 PRO A C 1
ATOM 802 O O . PRO A 1 100 ? 18.435 2.963 -39.182 1.00 84.12 100 PRO A O 1
ATOM 805 N N . LEU A 1 101 ? 20.120 2.537 -37.755 1.00 82.81 101 LEU A N 1
ATOM 806 C CA . LEU A 1 101 ? 19.770 1.131 -37.541 1.00 82.81 101 LEU A CA 1
ATOM 807 C C . LEU A 1 101 ? 18.484 0.973 -36.731 1.00 82.81 101 LEU A C 1
ATOM 809 O O . LEU A 1 101 ? 17.636 0.169 -37.107 1.00 82.81 101 LEU A O 1
ATOM 813 N N . GLY A 1 102 ? 18.326 1.736 -35.642 1.00 86.81 102 GLY A N 1
ATOM 814 C CA . GLY A 1 102 ? 17.116 1.687 -34.823 1.00 86.81 102 GLY A CA 1
ATOM 815 C C . GLY A 1 102 ? 16.743 0.277 -34.353 1.00 86.81 102 GLY A C 1
ATOM 816 O O . GLY A 1 102 ? 15.547 -0.015 -34.304 1.00 86.81 102 GLY A O 1
ATOM 817 N N . CYS A 1 103 ? 17.736 -0.589 -34.077 1.00 89.19 103 CYS A N 1
ATOM 818 C CA . CYS A 1 103 ? 17.503 -1.961 -33.613 1.00 89.19 103 CYS A CA 1
ATOM 819 C C . CYS A 1 103 ? 16.699 -1.868 -32.293 1.00 89.19 103 CYS A C 1
ATOM 821 O O . CYS A 1 103 ? 16.976 -1.001 -31.461 1.00 89.19 103 CYS A O 1
ATOM 823 N N . ILE A 1 104 ? 15.684 -2.719 -32.132 1.00 93.12 104 ILE A N 1
ATOM 824 C CA . ILE A 1 104 ? 14.830 -2.772 -30.938 1.00 93.12 104 ILE A CA 1
ATOM 825 C C . ILE A 1 104 ? 15.250 -3.979 -30.110 1.00 93.12 104 ILE A C 1
ATOM 827 O O . ILE A 1 104 ? 15.430 -5.061 -30.6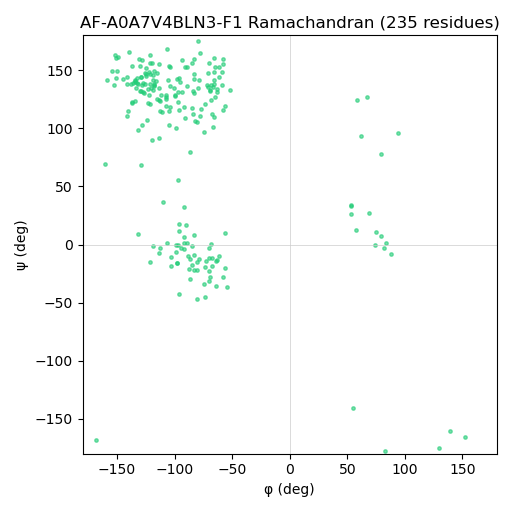69 1.00 93.12 104 ILE A O 1
ATOM 831 N N . ASP A 1 105 ? 15.342 -3.795 -28.799 1.00 94.62 105 ASP A N 1
ATOM 832 C CA . ASP A 1 105 ? 15.536 -4.883 -27.846 1.00 94.62 105 ASP A CA 1
ATOM 833 C C . ASP A 1 105 ? 14.493 -4.819 -26.727 1.00 94.62 105 ASP A C 1
ATOM 835 O O . ASP A 1 105 ? 13.872 -3.777 -26.492 1.00 94.62 105 ASP A O 1
ATOM 839 N N . SER A 1 106 ? 14.259 -5.945 -26.056 1.00 95.38 106 SER A N 1
ATOM 840 C CA . SER A 1 106 ? 13.316 -6.001 -24.945 1.00 95.38 106 SER A CA 1
ATOM 841 C C . SER A 1 106 ? 13.799 -6.890 -23.814 1.00 95.38 106 SER A C 1
ATOM 843 O O . SER A 1 106 ? 14.227 -8.017 -24.050 1.00 95.38 106 SER A O 1
ATOM 845 N N . PHE A 1 107 ? 13.602 -6.421 -22.587 1.00 96.00 107 PHE A N 1
ATOM 846 C CA . PHE A 1 107 ? 13.870 -7.171 -21.370 1.00 96.00 107 PHE A CA 1
ATOM 847 C C . PHE A 1 107 ? 12.579 -7.373 -20.591 1.00 96.00 107 PHE A C 1
ATOM 849 O O . PHE A 1 107 ? 11.771 -6.451 -20.461 1.00 96.00 107 PHE A O 1
ATOM 856 N N . ARG A 1 108 ? 12.380 -8.588 -20.085 1.00 94.75 108 ARG A N 1
ATOM 857 C CA . ARG A 1 108 ? 11.213 -8.969 -19.293 1.00 94.75 108 ARG A CA 1
ATOM 858 C C . ARG A 1 108 ? 11.679 -9.399 -17.920 1.00 94.75 108 ARG A C 1
ATOM 860 O O . ARG A 1 108 ? 12.607 -10.196 -17.815 1.00 94.75 108 ARG A O 1
ATOM 867 N N . LEU A 1 109 ? 11.008 -8.896 -16.896 1.00 91.19 109 LEU A N 1
ATOM 868 C CA . LEU A 1 109 ? 11.253 -9.311 -15.530 1.00 91.19 109 LEU A CA 1
ATOM 869 C C . LEU A 1 109 ? 10.195 -10.348 -15.141 1.00 91.19 109 LEU A C 1
ATOM 871 O O . LEU A 1 109 ? 9.038 -10.009 -14.897 1.00 91.19 109 LEU A O 1
ATOM 875 N N . GLU A 1 110 ? 10.583 -11.621 -15.178 1.00 77.56 110 GLU A N 1
ATOM 876 C CA . GLU A 1 110 ? 9.696 -12.744 -14.864 1.00 77.56 110 GLU A CA 1
ATOM 877 C C . GLU A 1 110 ? 9.560 -12.924 -13.342 1.00 77.56 110 GLU A C 1
ATOM 879 O O . GLU A 1 110 ? 10.556 -12.894 -12.620 1.00 77.56 110 GLU A O 1
ATOM 884 N N . ASN A 1 111 ? 8.324 -13.124 -12.868 1.00 67.31 111 ASN A N 1
ATOM 885 C CA . ASN A 1 111 ? 7.965 -13.560 -11.507 1.00 67.31 111 ASN A CA 1
ATOM 886 C C . ASN A 1 111 ? 8.555 -12.740 -10.338 1.00 67.31 111 ASN A C 1
ATOM 888 O O . ASN A 1 111 ? 8.754 -13.275 -9.251 1.00 67.31 111 ASN A O 1
ATOM 892 N N . SER A 1 112 ? 8.880 -11.457 -10.526 1.00 75.12 112 SER A N 1
ATOM 893 C CA . SER A 1 112 ? 9.504 -10.650 -9.459 1.00 75.12 112 SER A CA 1
ATOM 894 C C . SER A 1 112 ? 8.547 -9.682 -8.756 1.00 75.12 112 SER A C 1
ATOM 896 O O . SER A 1 112 ? 8.879 -9.141 -7.694 1.00 75.12 112 SER A O 1
ATOM 898 N N . ILE A 1 113 ? 7.410 -9.389 -9.390 1.00 86.81 113 ILE A N 1
ATOM 899 C CA . ILE A 1 113 ? 6.413 -8.438 -8.905 1.00 86.81 113 ILE A CA 1
ATOM 900 C C . ILE A 1 113 ? 5.167 -9.238 -8.572 1.00 86.81 113 ILE A C 1
ATOM 902 O O . ILE A 1 113 ? 4.316 -9.486 -9.421 1.00 86.81 113 ILE A O 1
ATOM 906 N N . GLU A 1 114 ? 5.112 -9.652 -7.321 1.00 87.19 114 GLU A N 1
ATOM 907 C CA . GLU A 1 114 ? 4.008 -10.385 -6.729 1.00 87.19 114 GLU A CA 1
ATOM 908 C C . GLU A 1 114 ? 3.521 -9.567 -5.539 1.00 87.19 114 GLU A C 1
ATOM 910 O O . GLU A 1 114 ? 4.328 -9.094 -4.727 1.00 87.19 114 GLU A O 1
ATOM 915 N N . LEU A 1 115 ? 2.213 -9.331 -5.512 1.00 85.06 115 LEU A N 1
ATOM 916 C CA . LEU A 1 115 ? 1.523 -8.658 -4.426 1.00 85.06 115 LEU A CA 1
ATOM 917 C C . LEU A 1 115 ? 0.433 -9.574 -3.890 1.00 85.06 115 LEU A C 1
ATOM 919 O O . LEU A 1 115 ? -0.470 -9.955 -4.632 1.00 85.06 115 LEU A O 1
ATOM 923 N N . GLU A 1 116 ? 0.492 -9.895 -2.607 1.00 79.00 116 GLU A N 1
ATOM 924 C CA . GLU A 1 116 ? -0.482 -10.769 -1.961 1.00 79.00 116 GLU A CA 1
ATOM 925 C C . GLU A 1 116 ? -1.744 -10.000 -1.535 1.00 79.00 116 GLU A C 1
ATOM 927 O O . GLU A 1 116 ? -1.756 -8.763 -1.428 1.00 79.00 116 GLU A O 1
ATOM 932 N N . ASP A 1 117 ? -2.836 -10.746 -1.333 1.00 69.38 117 ASP A N 1
ATOM 933 C CA . ASP A 1 117 ? -3.998 -10.272 -0.589 1.00 69.38 117 ASP A CA 1
ATOM 934 C C . ASP A 1 117 ? -3.789 -10.484 0.917 1.00 69.38 117 ASP A C 1
ATOM 936 O O . ASP A 1 117 ? -2.964 -11.279 1.354 1.00 69.38 117 ASP A O 1
ATOM 940 N N . THR A 1 118 ? -4.486 -9.711 1.747 1.00 66.44 118 THR A N 1
ATOM 941 C CA . THR A 1 118 ? -4.042 -9.532 3.131 1.00 66.44 118 THR A CA 1
ATOM 942 C C . THR A 1 118 ? -4.634 -10.448 4.181 1.00 66.44 118 THR A C 1
ATOM 944 O O . THR A 1 118 ? -5.771 -10.927 4.110 1.00 66.44 118 THR A O 1
ATOM 947 N N . LEU A 1 119 ? -3.885 -10.526 5.284 1.00 64.44 119 LEU A N 1
ATOM 948 C CA . LEU A 1 119 ? -4.332 -10.965 6.596 1.00 64.44 119 LEU A CA 1
ATOM 949 C C . LEU A 1 119 ? -4.939 -9.800 7.412 1.00 64.44 119 LEU A C 1
ATOM 951 O O . LEU A 1 119 ? -4.315 -9.255 8.324 1.00 64.44 119 LEU A O 1
ATOM 955 N N . PHE A 1 120 ? -6.195 -9.432 7.135 1.00 76.56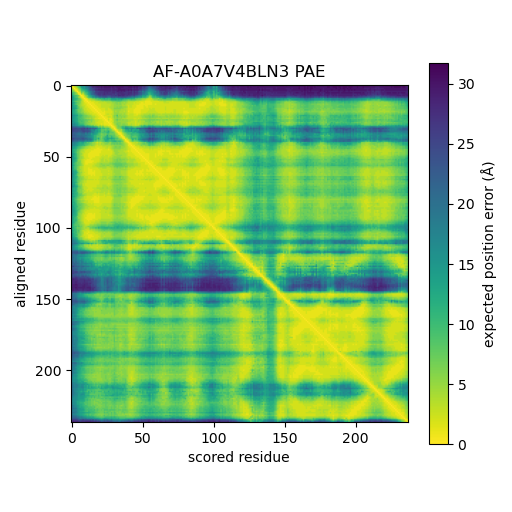 120 PHE A N 1
ATOM 956 C CA . PHE A 1 120 ? -6.883 -8.405 7.930 1.00 76.56 120 PHE A CA 1
ATOM 957 C C . PHE A 1 120 ? -7.162 -8.884 9.363 1.00 76.56 120 PHE A C 1
ATOM 959 O O . PHE A 1 120 ? -8.025 -9.742 9.587 1.00 76.56 120 PHE A O 1
ATOM 966 N N . MET A 1 121 ? -6.495 -8.279 10.351 1.00 75.69 121 MET A N 1
ATOM 967 C CA . MET A 1 121 ? -6.680 -8.585 11.772 1.00 75.69 121 MET A CA 1
ATOM 968 C C . MET A 1 121 ? -6.918 -7.334 12.613 1.00 75.69 121 MET A C 1
ATOM 970 O O . MET A 1 121 ? -6.336 -6.278 12.393 1.00 75.69 121 MET A O 1
ATOM 974 N N . LEU A 1 122 ? -7.775 -7.485 13.619 1.00 82.19 122 LEU A N 1
ATOM 975 C CA . LEU A 1 122 ? -8.026 -6.483 14.647 1.00 82.19 122 LEU A CA 1
ATOM 976 C C . LEU A 1 122 ? -7.579 -7.044 16.001 1.00 82.19 122 LEU A C 1
ATOM 978 O O . LEU A 1 122 ? -7.827 -8.225 16.264 1.00 82.19 122 LEU A O 1
ATOM 982 N N . PRO A 1 123 ? -6.971 -6.228 16.876 1.00 79.25 123 PRO A N 1
ATOM 983 C CA . PRO A 1 123 ? -6.589 -6.679 18.206 1.00 79.25 123 PRO A CA 1
ATOM 984 C C . PRO A 1 123 ? -7.826 -6.914 19.077 1.00 79.25 123 PRO A C 1
ATOM 986 O O . PRO A 1 123 ? -8.902 -6.361 18.850 1.00 79.25 123 PRO A O 1
ATOM 989 N N . ASN A 1 124 ? -7.680 -7.759 20.090 1.00 81.00 124 ASN A N 1
ATOM 990 C CA . ASN A 1 124 ? -8.756 -8.113 21.019 1.00 81.00 124 ASN A CA 1
ATOM 991 C C . ASN A 1 124 ? -8.634 -7.406 22.381 1.00 81.00 124 ASN A C 1
ATOM 993 O O . ASN A 1 124 ? -9.583 -7.427 23.165 1.00 81.00 124 ASN A O 1
ATOM 997 N N . VAL A 1 125 ? -7.501 -6.761 22.656 1.00 81.25 125 VAL A N 1
ATOM 998 C CA . VAL A 1 125 ? -7.218 -6.007 23.881 1.00 81.25 125 VAL A CA 1
ATOM 999 C C . VAL A 1 125 ? -6.498 -4.720 23.494 1.00 81.25 125 VAL A C 1
ATOM 1001 O O . VAL A 1 125 ? -5.628 -4.758 22.625 1.00 81.25 125 VAL A O 1
ATOM 1004 N N . PHE A 1 126 ? -6.856 -3.599 24.122 1.00 81.62 126 PHE A N 1
ATOM 1005 C CA . PHE A 1 126 ? -6.026 -2.401 24.094 1.00 81.62 126 PHE A CA 1
ATOM 1006 C C . PHE A 1 126 ? -6.083 -1.619 25.407 1.00 81.62 126 PHE A C 1
ATOM 1008 O O . PHE A 1 126 ? -7.144 -1.495 26.027 1.00 81.62 126 PHE A O 1
ATOM 1015 N N . THR A 1 127 ? -4.939 -1.068 25.790 1.00 77.88 127 THR A N 1
ATOM 1016 C CA . THR A 1 127 ? -4.795 -0.083 26.862 1.00 77.88 127 THR A CA 1
ATOM 1017 C C . THR A 1 127 ? -4.370 1.215 26.192 1.00 77.88 127 THR A C 1
ATOM 1019 O O . THR A 1 127 ? -3.416 1.179 25.435 1.00 77.88 127 THR A O 1
ATOM 1022 N N . PRO A 1 128 ? -5.073 2.347 26.348 1.00 72.25 128 PRO A N 1
ATOM 1023 C CA . PRO A 1 128 ? -4.685 3.583 25.705 1.00 72.25 128 PRO A CA 1
ATOM 1024 C C . PRO A 1 128 ? -3.887 4.482 26.661 1.00 72.25 128 PRO A C 1
ATOM 1026 O O . PRO A 1 128 ? -4.264 5.642 26.854 1.00 72.25 128 PRO A O 1
ATOM 1029 N N . ASN A 1 129 ? -2.783 3.989 27.237 1.00 68.12 129 ASN A N 1
ATOM 1030 C CA . ASN A 1 129 ? -1.964 4.709 28.232 1.00 68.12 129 ASN A CA 1
ATOM 1031 C C . ASN A 1 129 ? -0.540 5.082 27.758 1.00 68.12 129 ASN A C 1
ATOM 1033 O O . ASN A 1 129 ? 0.086 5.914 28.409 1.00 68.12 129 ASN A O 1
ATOM 1037 N N . ALA A 1 130 ? -0.090 4.613 26.586 1.00 66.69 130 ALA A N 1
ATOM 1038 C CA . ALA A 1 130 ? 1.196 4.973 25.970 1.00 66.69 130 ALA A CA 1
ATOM 1039 C C . ALA A 1 130 ? 2.433 4.431 26.714 1.00 66.69 130 ALA A C 1
ATOM 1041 O O . ALA A 1 130 ? 3.504 5.040 26.644 1.00 66.69 130 ALA A O 1
ATOM 1042 N N . ASP A 1 131 ? 2.292 3.315 27.429 1.00 62.44 131 ASP A N 1
ATOM 1043 C CA . ASP A 1 131 ? 3.356 2.645 28.187 1.00 62.44 131 ASP A CA 1
ATOM 1044 C C . ASP A 1 131 ? 4.064 1.509 27.411 1.00 62.44 131 ASP A C 1
ATOM 1046 O O . ASP A 1 131 ? 5.015 0.896 27.907 1.00 62.44 131 ASP A O 1
ATOM 1050 N N . GLY A 1 132 ? 3.605 1.222 26.192 1.00 60.31 132 GLY A N 1
ATOM 1051 C CA . GLY A 1 132 ? 4.091 0.176 25.302 1.00 60.31 132 GLY A CA 1
ATOM 1052 C C . GLY A 1 132 ? 3.529 -1.232 25.546 1.00 60.31 132 GLY A C 1
ATOM 1053 O O . GLY A 1 132 ? 3.903 -2.151 24.815 1.00 60.31 132 GLY A O 1
ATOM 1054 N N . HIS A 1 133 ? 2.633 -1.432 26.518 1.00 60.84 133 HIS A N 1
ATOM 1055 C CA . HIS A 1 133 ? 2.028 -2.720 26.870 1.00 60.84 133 HIS A CA 1
ATOM 1056 C C . HIS A 1 133 ? 0.540 -2.744 26.515 1.00 60.84 133 HIS A C 1
ATOM 1058 O O . HIS A 1 133 ? -0.282 -2.057 27.107 1.00 60.84 133 HIS A O 1
ATOM 1064 N N . ASN A 1 134 ? 0.151 -3.593 25.559 1.00 57.50 134 ASN A N 1
ATOM 1065 C CA . ASN A 1 134 ? -1.212 -3.604 25.002 1.00 57.50 134 ASN A CA 1
ATOM 1066 C C . ASN A 1 134 ? -1.654 -2.251 24.401 1.00 57.50 134 ASN A C 1
ATOM 1068 O O . ASN A 1 134 ? -2.826 -2.088 24.066 1.00 57.50 134 ASN A O 1
ATOM 1072 N N . ASP A 1 135 ? -0.742 -1.299 24.197 1.00 55.66 135 ASP A N 1
ATOM 1073 C CA . ASP A 1 135 ? -0.961 -0.184 23.284 1.00 55.66 135 ASP A CA 1
ATOM 1074 C C . ASP A 1 135 ? -0.987 -0.744 21.863 1.00 55.66 135 ASP A C 1
ATOM 1076 O O . ASP A 1 135 ? -0.054 -1.414 21.414 1.00 55.66 135 ASP A O 1
ATOM 1080 N N . VAL A 1 136 ? -2.064 -0.486 21.126 1.00 60.59 136 VAL A N 1
ATOM 1081 C CA . VAL A 1 136 ? -2.230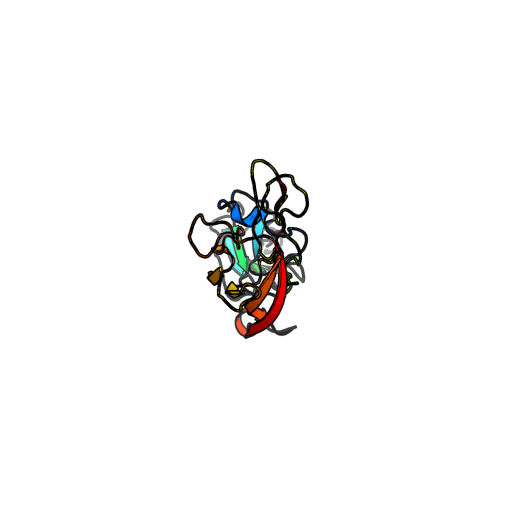 -1.092 19.801 1.00 60.59 136 VAL A CA 1
ATOM 1082 C C . VAL A 1 136 ? -1.251 -0.542 18.763 1.00 60.59 136 VAL A C 1
ATOM 1084 O O . VAL A 1 136 ? -1.172 -1.116 17.691 1.00 60.59 136 VAL A O 1
ATOM 1087 N N . ILE A 1 137 ? -0.381 0.431 19.042 1.00 52.53 137 ILE A N 1
ATOM 1088 C CA . ILE A 1 137 ? 0.813 0.631 18.213 1.00 52.53 137 ILE A CA 1
ATOM 1089 C C . ILE A 1 137 ? 2.079 0.907 19.056 1.00 52.53 137 ILE A C 1
ATOM 1091 O O . ILE A 1 137 ? 2.218 1.939 19.701 1.00 52.53 137 ILE A O 1
ATOM 1095 N N . VAL A 1 138 ? 3.108 0.076 18.893 1.00 43.56 138 VAL A N 1
ATOM 1096 C CA . VAL A 1 138 ? 4.507 0.490 19.089 1.00 43.56 138 VAL A CA 1
ATOM 1097 C C . VAL A 1 138 ? 5.299 0.018 17.887 1.00 43.56 138 VAL A C 1
ATOM 1099 O O . VAL A 1 138 ? 5.697 -1.136 17.850 1.00 43.56 138 VAL A O 1
ATOM 1102 N N . LEU A 1 139 ? 5.552 0.904 16.923 1.00 39.22 139 LEU A N 1
ATOM 1103 C CA . LEU A 1 139 ? 6.687 0.757 16.014 1.00 39.22 139 LEU A CA 1
ATOM 1104 C C . LEU A 1 139 ? 7.301 2.145 15.759 1.00 39.22 139 LEU A C 1
ATOM 1106 O O . LEU A 1 139 ? 6.690 3.019 15.144 1.00 39.22 139 LEU A O 1
ATOM 1110 N N . TYR A 1 140 ? 8.504 2.294 16.321 1.00 38.62 140 TYR A N 1
ATOM 1111 C CA . TYR A 1 140 ? 9.517 3.343 16.163 1.00 38.62 140 TYR A CA 1
ATOM 1112 C C . TYR A 1 140 ? 9.128 4.781 16.562 1.00 38.62 140 TYR A C 1
ATOM 1114 O O . TYR A 1 140 ? 8.608 5.570 15.780 1.00 38.62 140 TYR A O 1
ATOM 1122 N N . GLU A 1 141 ? 9.472 5.069 17.819 1.00 39.66 141 GLU A N 1
ATOM 1123 C CA . GLU A 1 141 ? 9.806 6.356 18.443 1.00 39.66 141 GLU A CA 1
ATOM 1124 C C . GLU A 1 141 ? 8.789 7.522 18.437 1.00 39.66 141 GLU A C 1
ATOM 1126 O O . GLU A 1 141 ? 8.341 8.051 17.420 1.00 39.66 141 GLU A O 1
ATOM 1131 N N . GLU A 1 142 ? 8.551 7.957 19.682 1.00 41.44 142 GLU A N 1
ATOM 1132 C CA . GLU A 1 142 ? 8.068 9.256 20.163 1.00 41.44 142 GLU A CA 1
ATOM 1133 C C . GLU A 1 142 ? 6.550 9.510 20.053 1.00 41.44 142 GLU A C 1
ATOM 1135 O O . GLU A 1 142 ? 6.047 10.296 19.250 1.00 41.44 142 GLU A O 1
ATOM 1140 N N . ASN A 1 143 ? 5.868 8.882 21.024 1.00 38.66 143 ASN A N 1
ATOM 1141 C CA . ASN A 1 143 ? 4.709 9.368 21.788 1.00 38.66 143 ASN A CA 1
ATOM 1142 C C . ASN A 1 143 ? 3.296 9.007 21.290 1.00 38.66 143 ASN A C 1
ATOM 1144 O O . ASN A 1 143 ? 2.661 9.740 20.536 1.00 38.66 143 ASN A O 1
ATOM 1148 N N . SER A 1 144 ? 2.801 7.920 21.903 1.00 44.44 144 SER A N 1
ATOM 1149 C CA . SER A 1 144 ? 1.414 7.459 22.065 1.00 44.44 144 SER A CA 1
ATOM 1150 C C . SER A 1 144 ? 0.673 7.016 20.816 1.00 44.44 144 SER A C 1
ATOM 1152 O O . SER A 1 144 ? 0.576 7.705 19.802 1.00 44.44 144 SER A O 1
ATOM 1154 N N . ASN A 1 145 ? 0.134 5.807 20.895 1.00 48.72 145 ASN A N 1
ATOM 1155 C CA . ASN A 1 145 ? -0.424 5.141 19.746 1.00 48.72 145 ASN A CA 1
ATOM 1156 C C . ASN A 1 145 ? -1.368 4.046 20.282 1.00 48.72 145 ASN A C 1
ATOM 1158 O O . ASN A 1 145 ? -1.145 2.842 20.243 1.00 48.72 145 ASN A O 1
ATOM 1162 N N . ASN A 1 146 ? -2.442 4.578 20.854 1.00 66.00 146 ASN A N 1
ATOM 1163 C CA . ASN A 1 146 ? -3.303 4.010 21.886 1.00 66.00 146 ASN A CA 1
ATOM 1164 C C . ASN A 1 146 ? -4.686 3.663 21.315 1.00 66.00 146 ASN A C 1
ATOM 1166 O O . ASN A 1 146 ? -5.723 3.936 21.916 1.00 66.00 146 ASN A O 1
ATOM 1170 N N . VAL A 1 147 ? -4.714 3.192 20.070 1.00 75.69 147 VAL A N 1
ATOM 1171 C CA . VAL A 1 147 ? -5.928 3.198 19.250 1.00 75.69 147 VAL A CA 1
ATOM 1172 C C . VAL A 1 147 ? -6.231 1.813 18.712 1.00 75.69 147 VAL A C 1
ATOM 1174 O O . VAL A 1 147 ? -5.391 1.187 18.086 1.00 75.69 147 VAL A O 1
ATOM 1177 N N . PHE A 1 148 ? -7.460 1.347 18.870 1.00 85.44 148 PHE A N 1
ATOM 1178 C CA . PHE A 1 148 ? -7.947 0.147 18.207 1.00 85.44 148 PHE A CA 1
ATOM 1179 C C . PHE A 1 148 ? -8.012 0.344 16.680 1.00 85.44 148 PHE A C 1
ATOM 1181 O O . PHE A 1 148 ? -8.860 1.096 16.188 1.00 85.44 148 PHE A O 1
ATOM 1188 N N . ARG A 1 149 ? -7.123 -0.328 15.935 1.00 83.44 149 ARG A N 1
ATOM 1189 C CA . ARG A 1 149 ? -6.999 -0.294 14.464 1.00 83.44 149 ARG A CA 1
ATOM 1190 C C . ARG A 1 149 ? -6.423 -1.623 13.936 1.00 83.44 149 ARG A C 1
ATOM 1192 O O . ARG A 1 149 ? -5.875 -2.399 14.708 1.00 83.44 149 ARG A O 1
ATOM 1199 N N . SER A 1 150 ? -6.567 -1.879 12.634 1.00 78.06 150 SER A N 1
ATOM 1200 C CA . SER A 1 150 ? -5.872 -2.956 11.906 1.00 78.06 150 SER A CA 1
ATOM 1201 C C . SER A 1 150 ? -4.518 -2.475 11.359 1.00 78.06 150 SER A C 1
ATOM 1203 O O . SER A 1 150 ? -4.377 -1.284 11.067 1.00 78.06 150 SER A O 1
ATOM 1205 N N . TYR A 1 151 ? -3.566 -3.400 11.189 1.00 68.88 151 TYR A N 1
ATOM 1206 C CA . TYR A 1 151 ? -2.222 -3.177 10.621 1.00 68.88 151 TYR A CA 1
ATOM 1207 C C . TYR A 1 151 ? -2.127 -3.508 9.120 1.00 68.88 151 TYR A C 1
ATOM 1209 O O . TYR A 1 151 ? -1.041 -3.729 8.590 1.00 68.88 151 TYR A O 1
ATOM 1217 N N . ASP A 1 152 ? -3.264 -3.590 8.432 1.00 68.56 152 ASP A N 1
ATOM 1218 C CA . ASP A 1 152 ? -3.379 -4.084 7.056 1.00 68.56 152 ASP A CA 1
ATOM 1219 C C . ASP A 1 152 ? -3.456 -2.938 6.024 1.00 68.56 152 ASP A C 1
ATOM 1221 O O . ASP A 1 152 ? -4.303 -2.047 6.150 1.00 68.56 152 ASP A O 1
ATOM 1225 N N . ILE A 1 153 ? -2.598 -2.979 4.992 1.00 65.56 153 ILE A N 1
ATOM 1226 C CA . ILE A 1 153 ? -2.572 -1.998 3.888 1.00 65.56 153 ILE A CA 1
ATOM 1227 C C . ILE A 1 153 ? -3.496 -2.310 2.704 1.00 65.56 153 ILE A C 1
ATOM 1229 O O . ILE A 1 153 ? -3.817 -1.384 1.949 1.00 65.56 153 ILE A O 1
ATOM 1233 N N . SER A 1 154 ? -3.929 -3.553 2.499 1.00 74.06 154 SER A N 1
ATOM 1234 C CA . SER A 1 154 ? -4.692 -3.950 1.304 1.00 74.06 154 SER A CA 1
ATOM 1235 C C . SER A 1 154 ? -6.185 -3.778 1.415 1.00 74.06 154 SER A C 1
ATOM 1237 O O . SER A 1 154 ? -6.900 -3.810 0.408 1.00 74.06 154 SER A O 1
ATOM 1239 N N . VAL A 1 155 ? -6.673 -3.495 2.615 1.00 78.88 155 VAL A N 1
ATOM 1240 C CA . VAL A 1 155 ? -8.017 -2.958 2.766 1.00 78.88 155 VAL A CA 1
ATOM 1241 C C . VAL A 1 155 ? -8.076 -1.534 2.220 1.00 78.88 155 VAL A C 1
ATOM 1243 O O . VAL A 1 155 ? -7.243 -0.673 2.507 1.00 78.88 155 VAL A O 1
ATOM 1246 N N . THR A 1 156 ? -9.096 -1.258 1.413 1.00 81.38 156 THR A N 1
ATOM 1247 C CA . THR A 1 156 ? -9.291 0.067 0.816 1.00 81.38 156 THR A CA 1
ATOM 1248 C C . THR A 1 156 ? -10.256 0.901 1.631 1.00 81.38 156 THR A C 1
ATOM 1250 O O . THR A 1 156 ? -10.037 2.088 1.853 1.00 81.38 156 THR A O 1
ATOM 1253 N N . THR A 1 157 ? -11.344 0.291 2.089 1.00 87.75 157 THR A N 1
ATOM 1254 C CA . THR A 1 157 ? -12.445 0.978 2.759 1.00 87.75 157 THR A CA 1
ATOM 1255 C C . THR A 1 157 ? -12.948 0.117 3.898 1.00 87.75 157 THR A C 1
ATOM 1257 O O . THR A 1 157 ? -12.990 -1.108 3.791 1.00 87.75 157 THR A O 1
ATOM 1260 N N . ILE A 1 158 ? -13.348 0.763 4.983 1.00 92.38 158 ILE A N 1
ATOM 1261 C CA . ILE A 1 158 ? -14.003 0.113 6.109 1.00 92.38 158 ILE A CA 1
ATOM 1262 C C . ILE A 1 158 ? -15.275 0.855 6.490 1.00 92.38 158 ILE A C 1
ATOM 1264 O O . ILE A 1 158 ? -15.383 2.065 6.305 1.00 92.38 158 ILE A O 1
ATOM 1268 N N . GLU A 1 159 ? -16.200 0.119 7.083 1.00 96.12 159 GLU A N 1
ATOM 1269 C CA . GLU A 1 159 ? -17.360 0.611 7.809 1.00 96.12 159 GLU A CA 1
ATOM 1270 C C . GLU A 1 159 ? -17.363 -0.085 9.166 1.00 96.12 159 GLU A C 1
ATOM 1272 O O . GLU A 1 159 ? -17.693 -1.266 9.267 1.00 96.12 159 GLU A O 1
ATOM 1277 N N . ILE A 1 160 ? -16.954 0.620 10.215 1.00 95.88 160 ILE A N 1
ATOM 1278 C CA . ILE A 1 160 ? -16.875 0.084 11.571 1.00 95.88 160 ILE A CA 1
ATOM 1279 C C . ILE A 1 160 ? -17.813 0.835 12.501 1.00 95.88 160 ILE A C 1
ATOM 1281 O O . ILE A 1 160 ? -17.900 2.061 12.483 1.00 95.88 160 ILE A O 1
ATOM 1285 N N . THR A 1 161 ? -18.502 0.087 13.354 1.00 97.50 161 THR A N 1
ATOM 1286 C CA . THR A 1 161 ? -19.244 0.621 14.494 1.00 97.50 161 THR A CA 1
ATOM 1287 C C . THR A 1 161 ? -18.877 -0.153 15.747 1.00 97.50 161 THR A C 1
ATOM 1289 O O . THR A 1 161 ? -18.893 -1.384 15.738 1.00 97.50 161 THR A O 1
ATOM 1292 N N . ILE A 1 162 ? -18.584 0.567 16.829 1.00 97.00 162 ILE A N 1
ATOM 1293 C CA . ILE A 1 162 ? -18.251 -0.000 18.138 1.00 97.00 162 ILE A CA 1
ATOM 1294 C C . ILE A 1 162 ? -19.357 0.357 19.124 1.00 97.00 162 ILE A C 1
ATOM 1296 O O . ILE A 1 162 ? -19.812 1.501 19.188 1.00 97.00 162 ILE A O 1
ATOM 1300 N N . PHE A 1 163 ? -19.777 -0.625 19.908 1.00 97.56 163 PHE A N 1
ATOM 1301 C CA . PHE A 1 163 ? -20.842 -0.542 20.892 1.00 97.56 163 PHE A CA 1
ATOM 1302 C C . PHE A 1 163 ? -20.314 -0.896 22.276 1.00 97.56 163 PHE A C 1
ATOM 1304 O O . PHE A 1 163 ? -19.466 -1.773 22.429 1.00 97.56 163 PHE A O 1
ATOM 1311 N N . ASN A 1 164 ? -20.865 -0.263 23.304 1.00 95.88 164 ASN A N 1
ATOM 1312 C CA . ASN A 1 164 ? -20.692 -0.728 24.675 1.00 95.88 164 ASN A CA 1
ATOM 1313 C C . ASN A 1 164 ? -21.630 -1.910 24.992 1.00 95.88 164 ASN A C 1
ATOM 1315 O O . ASN A 1 164 ? -22.525 -2.249 24.215 1.00 95.88 164 ASN A O 1
ATOM 1319 N N . ARG A 1 165 ? -21.493 -2.489 26.192 1.00 93.31 165 ARG A N 1
ATOM 1320 C CA . ARG A 1 165 ? -22.340 -3.597 26.683 1.00 93.31 165 ARG A CA 1
ATOM 1321 C C . ARG A 1 165 ? -23.852 -3.336 26.696 1.00 93.31 165 ARG A C 1
ATOM 1323 O O . ARG A 1 165 ? -24.627 -4.280 26.757 1.00 93.31 165 ARG A O 1
ATOM 1330 N N . ALA A 1 166 ? -24.277 -2.073 26.682 1.00 95.06 166 ALA A N 1
ATOM 1331 C CA . ALA A 1 166 ? -25.689 -1.692 26.659 1.00 95.06 166 ALA A CA 1
ATOM 1332 C C . ALA A 1 166 ? -26.227 -1.509 25.226 1.00 95.06 166 ALA A C 1
ATOM 1334 O O . ALA A 1 166 ? -27.344 -1.025 25.054 1.00 95.06 166 ALA A O 1
ATOM 1335 N N . GLY A 1 167 ? -25.429 -1.828 24.200 1.00 93.56 167 GLY A N 1
ATOM 1336 C CA . GLY A 1 167 ? -25.787 -1.644 22.793 1.00 93.56 167 GLY A CA 1
ATOM 1337 C C . GLY A 1 167 ? -25.725 -0.190 22.322 1.00 93.56 167 GLY A C 1
ATOM 1338 O O . GLY A 1 167 ? -26.188 0.119 21.227 1.00 93.56 167 GLY A O 1
ATOM 1339 N N . ARG A 1 168 ? -25.162 0.728 23.120 1.00 96.12 168 ARG A N 1
ATOM 1340 C CA . ARG A 1 168 ? -24.978 2.121 22.695 1.00 96.12 168 ARG A CA 1
ATOM 1341 C C . ARG A 1 168 ? -23.704 2.233 21.876 1.00 96.12 168 ARG A C 1
ATOM 1343 O O . ARG A 1 168 ? -22.648 1.787 22.320 1.00 96.12 168 ARG A O 1
ATOM 1350 N N . LYS A 1 169 ? -23.812 2.864 20.711 1.00 96.69 169 LYS A N 1
ATOM 1351 C CA . LYS A 1 169 ? -22.675 3.197 19.855 1.00 96.69 169 LYS A CA 1
ATOM 1352 C C . LYS A 1 169 ? -21.736 4.166 20.580 1.00 96.69 169 LYS A C 1
ATOM 1354 O O . LYS A 1 169 ? -22.191 5.161 21.142 1.00 96.69 169 LYS A O 1
ATOM 1359 N N . VAL A 1 170 ? -20.448 3.849 20.566 1.00 96.62 170 VAL A N 1
ATOM 1360 C CA . VAL A 1 170 ? -19.374 4.650 21.168 1.00 96.62 170 VAL A CA 1
ATOM 1361 C C . VAL A 1 170 ? -18.314 5.065 20.162 1.00 96.62 170 VAL A C 1
ATOM 1363 O O . VAL A 1 170 ? -17.542 5.952 20.472 1.00 96.62 170 VAL A O 1
ATOM 1366 N N . HIS A 1 171 ? -18.268 4.462 18.978 1.00 96.31 171 HIS A N 1
ATOM 1367 C CA . HIS A 1 171 ? -17.394 4.894 17.892 1.00 96.31 171 HIS A CA 1
ATOM 1368 C C . HIS A 1 171 ? -17.987 4.461 16.559 1.00 96.31 171 HIS A C 1
ATOM 1370 O O . HIS A 1 171 ? -18.654 3.427 16.477 1.00 96.31 171 HIS A O 1
ATOM 1376 N N . GLU A 1 172 ? -17.730 5.238 15.515 1.00 96.75 172 GLU A N 1
ATOM 1377 C CA . GLU A 1 172 ? -18.037 4.854 14.144 1.00 96.75 172 GLU A CA 1
ATOM 1378 C C . GLU A 1 172 ? -17.055 5.478 13.166 1.00 96.75 172 GLU A C 1
ATOM 1380 O O . GLU A 1 172 ? -16.554 6.587 13.373 1.00 96.75 172 GLU A O 1
ATOM 1385 N N . TYR A 1 173 ? -16.810 4.763 12.077 1.00 95.06 173 TYR A N 1
ATOM 1386 C CA . TYR A 1 173 ? -16.049 5.273 10.956 1.00 95.06 173 TYR A CA 1
ATOM 1387 C C . TYR A 1 173 ? -16.482 4.570 9.669 1.00 95.06 173 TYR A C 1
ATOM 1389 O O . TYR A 1 173 ? -16.667 3.356 9.659 1.00 95.06 173 TYR A O 1
ATOM 1397 N N . ALA A 1 174 ? -16.625 5.336 8.591 1.00 95.50 174 ALA A N 1
ATOM 1398 C CA . ALA A 1 174 ? -16.850 4.823 7.249 1.00 95.50 174 ALA A CA 1
ATOM 1399 C C . ALA A 1 174 ? -15.969 5.612 6.277 1.00 95.50 174 ALA A C 1
ATOM 1401 O O . ALA A 1 174 ? -16.057 6.841 6.237 1.00 95.50 174 ALA A O 1
ATOM 1402 N N . GLY A 1 175 ? -15.105 4.929 5.530 1.00 90.62 175 GLY A N 1
ATOM 1403 C CA . GLY A 1 175 ? -14.167 5.591 4.626 1.00 90.62 175 GLY A CA 1
ATOM 1404 C C . GLY A 1 175 ? -12.886 4.804 4.390 1.00 90.62 175 GLY A C 1
ATOM 1405 O O . GLY A 1 175 ? -12.808 3.611 4.691 1.00 90.62 175 GLY A O 1
ATOM 1406 N N . ASN A 1 176 ? -11.885 5.478 3.826 1.00 83.88 176 ASN A N 1
ATOM 1407 C CA . ASN A 1 176 ? -10.593 4.873 3.531 1.00 83.88 176 ASN A CA 1
ATOM 1408 C C . ASN A 1 176 ? -9.879 4.474 4.828 1.00 83.88 176 ASN A C 1
ATOM 1410 O O . ASN A 1 176 ? -9.680 5.304 5.712 1.00 83.88 176 ASN A O 1
ATOM 1414 N N . ILE A 1 177 ? -9.451 3.214 4.945 1.00 81.50 177 ILE A N 1
ATOM 1415 C CA . ILE A 1 177 ? -8.794 2.740 6.171 1.00 81.50 177 ILE A CA 1
ATOM 1416 C C . ILE A 1 177 ? -7.543 3.554 6.516 1.00 81.50 177 ILE A C 1
ATOM 1418 O O . ILE A 1 177 ? -7.230 3.697 7.695 1.00 81.50 177 ILE A O 1
ATOM 1422 N N . ARG A 1 178 ? -6.860 4.135 5.520 1.00 76.62 178 ARG A N 1
ATOM 1423 C CA . ARG A 1 178 ? -5.666 4.970 5.710 1.00 76.62 178 ARG A CA 1
ATOM 1424 C C . ARG A 1 178 ? -5.985 6.246 6.484 1.00 76.62 178 ARG A C 1
ATOM 1426 O O . ARG A 1 178 ? -5.209 6.615 7.363 1.00 76.62 178 ARG A O 1
ATOM 1433 N N . ASP A 1 179 ? -7.162 6.823 6.260 1.00 80.25 179 ASP A N 1
ATOM 1434 C CA . ASP A 1 179 ? -7.630 8.036 6.938 1.00 80.25 179 ASP A CA 1
ATOM 1435 C C . ASP A 1 179 ? -8.204 7.747 8.336 1.00 80.25 179 ASP A C 1
ATOM 1437 O O . ASP A 1 179 ? -8.402 8.658 9.148 1.00 80.25 179 ASP A O 1
ATOM 1441 N N . TRP A 1 180 ? -8.495 6.478 8.644 1.00 84.62 180 TRP A N 1
ATOM 1442 C CA . TRP A 1 180 ? -9.023 6.097 9.945 1.00 84.62 180 TRP A CA 1
ATOM 1443 C C . TRP A 1 180 ? -7.924 6.047 11.000 1.00 84.62 180 TRP A C 1
ATOM 1445 O O . TRP A 1 180 ? -7.119 5.126 11.033 1.00 84.62 180 TRP A O 1
ATOM 1455 N N . LYS A 1 181 ? -7.941 6.981 11.951 1.00 80.38 181 LYS A N 1
ATOM 1456 C CA . LYS A 1 181 ? -6.981 7.012 13.068 1.00 80.38 181 LYS A CA 1
ATOM 1457 C C . LYS A 1 181 ? -7.138 5.873 14.089 1.00 80.38 181 LYS A C 1
ATOM 1459 O O . LYS A 1 181 ? -6.392 5.850 15.056 1.00 80.38 181 LYS A O 1
ATOM 1464 N N . GLY A 1 182 ? -8.082 4.953 13.904 1.00 86.62 182 GLY A N 1
ATOM 1465 C CA . GLY A 1 182 ? -8.462 3.981 14.929 1.00 86.62 182 GLY A CA 1
ATOM 1466 C C . GLY A 1 182 ? -9.464 4.552 15.937 1.00 86.62 182 GLY A C 1
ATOM 1467 O O . GLY A 1 182 ? -9.941 5.682 15.793 1.00 86.62 182 GLY A O 1
ATOM 1468 N N . TRP A 1 183 ? -9.828 3.746 16.933 1.00 90.62 183 TRP A N 1
ATOM 1469 C CA . TRP A 1 183 ? -10.599 4.188 18.096 1.00 90.62 183 TRP A CA 1
ATOM 1470 C C . TRP A 1 183 ? -9.688 4.329 19.315 1.00 90.62 183 TRP A C 1
ATOM 1472 O O . TRP A 1 183 ? -9.125 3.349 19.781 1.00 90.62 183 TRP A O 1
ATOM 1482 N N . ASP A 1 184 ? -9.574 5.538 19.849 1.00 86.69 184 ASP A N 1
ATOM 1483 C CA . ASP A 1 184 ? -8.701 5.918 20.972 1.00 86.69 184 ASP A CA 1
ATOM 1484 C C . ASP A 1 184 ? -9.292 5.635 22.364 1.00 86.69 184 ASP A C 1
ATOM 1486 O O . ASP A 1 184 ? -8.755 6.065 23.384 1.00 86.69 184 ASP A O 1
ATOM 1490 N N . GLY A 1 185 ? -10.432 4.945 22.429 1.00 89.56 185 GLY A N 1
ATOM 1491 C CA . GLY A 1 185 ? -11.133 4.697 23.684 1.00 89.56 185 GLY A CA 1
ATOM 1492 C C . GLY A 1 185 ? -11.962 5.884 24.179 1.00 89.56 185 GLY A C 1
ATOM 1493 O O . GLY A 1 185 ? -12.496 5.805 25.286 1.00 89.56 185 GLY A O 1
ATOM 1494 N N . ASN A 1 186 ? -12.116 6.963 23.405 1.00 90.44 186 ASN A N 1
ATOM 1495 C CA . ASN A 1 186 ? -13.058 8.037 23.713 1.00 90.44 186 ASN A CA 1
ATOM 1496 C C . ASN A 1 186 ? -14.427 7.797 23.068 1.00 90.44 186 ASN A C 1
ATOM 1498 O O . ASN A 1 186 ? -14.571 7.107 22.060 1.00 90.44 186 ASN A O 1
ATOM 1502 N N . ILE A 1 187 ? -15.476 8.341 23.676 1.00 93.12 187 ILE A N 1
ATOM 1503 C CA . ILE A 1 187 ? -16.837 8.209 23.167 1.00 93.12 187 ILE A CA 1
ATOM 1504 C C . ILE A 1 187 ? -17.016 9.169 21.988 1.00 93.12 187 ILE A C 1
ATOM 1506 O O . ILE A 1 187 ? -17.013 10.392 22.142 1.00 93.12 187 ILE A O 1
ATOM 1510 N N . MET A 1 188 ? -17.262 8.605 20.812 1.00 92.06 188 MET A N 1
ATOM 1511 C CA . MET A 1 188 ? -17.468 9.291 19.541 1.00 92.06 188 MET A CA 1
ATOM 1512 C C . MET A 1 188 ? -16.287 10.225 19.238 1.00 92.06 188 MET A C 1
ATOM 1514 O O . MET A 1 188 ? -15.141 9.886 19.487 1.00 92.06 188 MET A O 1
ATOM 1518 N N . LYS A 1 189 ? -16.546 11.414 18.691 1.00 83.12 189 LYS A N 1
ATOM 1519 C CA . LYS A 1 189 ? -15.518 12.435 18.433 1.00 83.12 189 LYS A CA 1
ATOM 1520 C C . LYS A 1 189 ? -15.363 13.402 19.614 1.00 83.12 189 LYS A C 1
ATOM 1522 O O . LYS A 1 189 ? -15.164 14.596 19.403 1.00 83.12 189 LYS A O 1
ATOM 1527 N N . SER A 1 190 ? -15.572 12.922 20.840 1.00 87.06 190 SER A N 1
ATOM 1528 C CA . SER A 1 190 ? -15.449 13.732 22.056 1.00 87.06 190 SER A CA 1
ATOM 1529 C C . SER A 1 190 ? -14.184 13.365 22.827 1.00 87.06 190 SER A C 1
ATOM 1531 O O . SER A 1 190 ? -13.594 12.326 22.574 1.00 87.06 190 SER A O 1
ATOM 1533 N N . ASN A 1 191 ? -13.813 14.182 23.812 1.00 86.31 191 ASN A N 1
ATOM 1534 C CA . ASN A 1 191 ? -12.734 13.867 24.755 1.00 86.31 191 ASN A CA 1
ATOM 1535 C C . ASN A 1 191 ? -13.249 13.118 26.000 1.00 86.31 191 ASN A C 1
ATOM 1537 O O . ASN A 1 191 ? -12.595 13.127 27.038 1.00 86.31 191 ASN A O 1
ATOM 1541 N N . LEU A 1 192 ? -14.463 12.553 25.947 1.00 90.75 192 LEU A N 1
ATOM 1542 C CA . LEU A 1 192 ? -15.029 11.801 27.062 1.00 90.75 192 LEU A CA 1
ATOM 1543 C C . LEU A 1 192 ? -14.510 10.357 27.002 1.00 90.75 192 LEU A C 1
ATOM 1545 O O . LEU A 1 192 ? -14.918 9.631 26.090 1.00 90.75 192 LEU A O 1
ATOM 1549 N N . PRO A 1 193 ? -13.676 9.909 27.955 1.00 91.31 193 PRO A N 1
ATOM 1550 C CA . PRO A 1 193 ? -13.184 8.540 27.959 1.00 91.31 193 PRO A CA 1
ATOM 1551 C C . PRO A 1 193 ? -14.336 7.549 28.121 1.00 91.31 193 PRO A C 1
ATOM 1553 O O . PRO A 1 193 ? -15.209 7.695 28.981 1.00 91.31 193 PRO A O 1
ATOM 1556 N N . ALA A 1 194 ? -14.331 6.513 27.288 1.00 92.50 194 ALA A N 1
ATOM 1557 C CA . ALA A 1 194 ? -15.179 5.357 27.488 1.00 92.50 194 ALA A CA 1
ATOM 1558 C C . ALA A 1 194 ? -14.690 4.594 28.742 1.00 92.50 194 ALA A C 1
ATOM 1560 O O . ALA A 1 194 ? -13.471 4.469 28.929 1.00 92.50 194 ALA A O 1
ATOM 1561 N N . PRO A 1 195 ? -15.607 4.120 29.611 1.00 92.75 195 PRO A N 1
ATOM 1562 C CA . PRO A 1 195 ? -15.243 3.319 30.778 1.00 92.75 195 PRO A CA 1
ATOM 1563 C C . PRO A 1 195 ? -14.482 2.050 30.399 1.00 92.75 195 PRO A C 1
ATOM 1565 O O . PRO A 1 195 ? -14.664 1.511 29.313 1.00 92.75 195 PRO A O 1
ATOM 1568 N N . GLU A 1 196 ? -13.688 1.519 31.317 1.00 92.50 196 GLU A N 1
ATOM 1569 C CA . GLU A 1 196 ? -13.099 0.196 31.130 1.00 92.50 196 GLU A CA 1
ATOM 1570 C C . GLU A 1 196 ? -14.160 -0.891 30.950 1.00 92.50 196 GLU A C 1
ATOM 1572 O O . GLU A 1 196 ? -15.259 -0.847 31.522 1.00 92.50 196 GLU A O 1
ATOM 1577 N N . GLY A 1 197 ? -13.805 -1.903 30.162 1.00 92.94 197 GLY A N 1
ATOM 1578 C CA . GLY A 1 197 ? -14.610 -3.100 29.995 1.00 92.94 197 GLY A CA 1
ATOM 1579 C C . GLY A 1 197 ? -14.662 -3.611 28.564 1.00 92.94 197 GLY A C 1
ATOM 1580 O O . GLY A 1 197 ? -13.809 -3.323 27.727 1.00 92.94 197 GLY A O 1
ATOM 1581 N N . VAL A 1 198 ? -15.684 -4.424 28.300 1.00 94.88 198 VAL A N 1
ATOM 1582 C CA . VAL A 1 198 ? -15.864 -5.100 27.013 1.00 94.88 198 VAL A CA 1
ATOM 1583 C C . VAL A 1 198 ? -16.754 -4.278 26.090 1.00 94.88 198 VAL A C 1
ATOM 1585 O O . VAL A 1 198 ? -17.863 -3.867 26.454 1.00 94.88 198 VAL A O 1
ATOM 1588 N N . TYR A 1 199 ? -16.267 -4.107 24.869 1.00 96.44 199 TYR A N 1
ATOM 1589 C CA . TYR A 1 199 ? -16.942 -3.456 23.759 1.00 96.44 199 TYR A CA 1
ATOM 1590 C C . TYR A 1 199 ? -17.104 -4.435 22.604 1.00 96.44 199 TYR A C 1
ATOM 1592 O O . TYR A 1 199 ? -16.358 -5.402 22.486 1.00 96.44 199 TYR A O 1
ATOM 1600 N N . PHE A 1 200 ? -18.082 -4.185 21.744 1.00 96.81 200 PHE A N 1
ATOM 1601 C CA . PHE A 1 200 ? -18.416 -5.040 20.609 1.00 96.81 200 PHE A CA 1
ATOM 1602 C C . PHE A 1 200 ? -18.300 -4.244 19.325 1.00 96.81 200 PHE A C 1
ATOM 1604 O O . PHE A 1 200 ? -18.768 -3.109 19.278 1.00 96.81 200 PHE A O 1
ATOM 1611 N N . TYR A 1 201 ? -17.735 -4.827 18.275 1.00 95.88 201 TYR A N 1
ATOM 1612 C CA . TYR A 1 201 ? -17.655 -4.168 16.977 1.00 95.88 201 TYR A CA 1
ATOM 1613 C C . TYR A 1 201 ? -18.396 -4.951 15.897 1.00 95.88 201 TYR A C 1
ATOM 1615 O O . TYR A 1 201 ? -18.432 -6.183 15.893 1.00 95.88 201 TYR A O 1
ATOM 1623 N N . CYS A 1 202 ? -18.980 -4.206 14.964 1.00 96.50 202 CYS A N 1
ATOM 1624 C CA . CYS A 1 202 ? -19.385 -4.687 13.650 1.00 96.50 202 CYS A CA 1
ATOM 1625 C C . CYS A 1 202 ? -18.538 -3.943 12.625 1.00 96.50 202 CYS A C 1
ATOM 1627 O O . CYS A 1 202 ? -18.502 -2.713 12.645 1.00 96.50 202 CYS A O 1
ATOM 1629 N N . LEU A 1 203 ? -17.857 -4.686 11.764 1.00 95.06 203 LEU A N 1
ATOM 1630 C CA . LEU A 1 203 ? -16.987 -4.154 10.730 1.00 95.06 203 LEU A CA 1
ATOM 1631 C C . LEU A 1 203 ? -17.357 -4.784 9.389 1.00 95.06 203 LEU A C 1
ATOM 1633 O O . LEU A 1 203 ? -17.411 -6.006 9.277 1.00 95.06 203 LEU A O 1
ATOM 1637 N N . THR A 1 204 ? -17.510 -3.956 8.369 1.00 94.19 204 THR A N 1
ATOM 1638 C CA . THR A 1 204 ? -17.397 -4.366 6.970 1.00 94.19 204 THR A CA 1
ATOM 1639 C C . THR A 1 204 ? -16.094 -3.799 6.441 1.00 94.19 204 THR A C 1
ATOM 1641 O O . THR A 1 204 ? -15.846 -2.606 6.596 1.00 94.19 204 THR A O 1
ATOM 1644 N N . TYR A 1 205 ? -15.254 -4.622 5.827 1.00 91.12 205 TYR A N 1
ATOM 1645 C CA . TYR A 1 205 ? -14.079 -4.128 5.118 1.00 91.12 205 TYR A CA 1
ATOM 1646 C C . TYR A 1 205 ? -14.110 -4.574 3.667 1.00 91.12 205 TYR A C 1
ATOM 1648 O O . TYR A 1 205 ? -14.637 -5.642 3.343 1.00 91.12 205 TYR A O 1
ATOM 1656 N N . TYR A 1 206 ? -13.541 -3.734 2.814 1.00 88.81 206 TYR A N 1
ATOM 1657 C CA . TYR A 1 206 ? -13.521 -3.908 1.377 1.00 88.81 206 TYR A CA 1
ATOM 1658 C C . TYR A 1 206 ? -12.089 -4.034 0.869 1.00 88.81 206 TYR A C 1
ATOM 1660 O O . TYR A 1 206 ? -11.200 -3.309 1.317 1.00 88.81 206 TYR A O 1
ATOM 1668 N N . TYR A 1 207 ? -11.883 -4.962 -0.057 1.00 86.69 207 TYR A N 1
ATOM 1669 C CA . TYR A 1 207 ? -10.572 -5.331 -0.575 1.00 86.69 207 TYR A CA 1
ATOM 1670 C C . TYR A 1 207 ? -10.695 -5.823 -2.018 1.00 86.69 207 TYR A C 1
ATOM 1672 O O . TYR A 1 207 ? -11.781 -6.194 -2.479 1.00 86.69 207 TYR A O 1
ATOM 1680 N N . PHE A 1 208 ? -9.580 -5.814 -2.739 1.00 85.69 208 PHE A N 1
ATOM 1681 C CA . PHE A 1 208 ? -9.507 -6.387 -4.076 1.00 85.69 208 PHE A CA 1
ATOM 1682 C C . PHE A 1 208 ? -8.956 -7.803 -4.005 1.00 85.69 208 PHE A C 1
ATOM 1684 O O . PHE A 1 208 ? -8.065 -8.087 -3.217 1.00 85.69 208 PHE A O 1
ATOM 1691 N N . VAL A 1 209 ? -9.483 -8.677 -4.854 1.00 83.12 209 VAL A N 1
ATOM 1692 C CA . VAL A 1 209 ? -8.863 -9.965 -5.171 1.00 83.12 209 VAL A CA 1
ATOM 1693 C C . VAL A 1 209 ? -8.681 -10.049 -6.668 1.00 83.12 209 VAL A C 1
ATOM 1695 O O . VAL A 1 209 ? -9.526 -9.557 -7.416 1.00 83.12 209 VAL A O 1
ATOM 1698 N N . THR A 1 210 ? -7.630 -10.707 -7.113 1.00 82.19 210 THR A N 1
ATOM 1699 C CA . THR A 1 210 ? -7.424 -11.009 -8.527 1.00 82.19 210 THR A CA 1
ATOM 1700 C C . THR A 1 210 ? -7.507 -12.504 -8.736 1.00 82.19 210 THR A C 1
ATOM 1702 O O . THR A 1 210 ? -7.372 -13.299 -7.805 1.00 82.19 210 THR A O 1
ATOM 1705 N N . LYS A 1 211 ? -7.851 -12.900 -9.957 1.00 77.00 211 LYS A N 1
ATOM 1706 C CA . LYS A 1 211 ? -7.820 -14.312 -10.312 1.00 77.00 211 LYS A CA 1
ATOM 1707 C C . LYS A 1 211 ? -6.404 -14.681 -10.711 1.00 77.00 211 LYS A C 1
ATOM 1709 O O . LYS A 1 211 ? -5.807 -14.002 -11.545 1.00 77.00 211 LYS A O 1
ATOM 1714 N N . GLU A 1 212 ? -5.932 -15.783 -10.151 1.00 72.75 212 GLU A N 1
ATOM 1715 C CA . GLU A 1 212 ? -4.658 -16.394 -10.505 1.00 72.75 212 GLU A CA 1
ATOM 1716 C C . GLU A 1 212 ? -4.559 -16.605 -12.027 1.00 72.75 212 GLU A C 1
ATOM 1718 O O . GLU A 1 212 ? -5.509 -17.064 -12.669 1.00 72.75 212 GLU A O 1
ATOM 1723 N N . GLY A 1 213 ? -3.426 -16.217 -12.615 1.00 68.44 213 GLY A N 1
ATOM 1724 C CA . GLY A 1 213 ? -3.157 -16.353 -14.050 1.00 68.44 213 GLY A CA 1
ATOM 1725 C C . GLY A 1 213 ? -3.887 -15.372 -14.983 1.00 68.44 213 GLY A C 1
ATOM 1726 O O . GLY A 1 213 ? -3.679 -15.434 -16.195 1.00 68.44 213 GLY A O 1
ATOM 1727 N N . GLU A 1 214 ? -4.719 -14.455 -14.474 1.00 73.44 214 GLU A N 1
ATOM 1728 C CA . GLU A 1 214 ? -5.327 -13.378 -15.270 1.00 73.44 214 GLU A CA 1
ATOM 1729 C C . GLU A 1 214 ? -4.636 -12.030 -14.997 1.00 73.44 214 GLU A C 1
ATOM 1731 O O . GLU A 1 214 ? -4.136 -11.790 -13.902 1.00 73.44 214 GLU A O 1
ATOM 1736 N N . ASN A 1 215 ? -4.652 -11.104 -15.969 1.00 72.25 215 ASN A N 1
ATOM 1737 C CA . ASN A 1 215 ? -4.105 -9.758 -15.767 1.00 72.25 215 ASN A CA 1
ATOM 1738 C C . ASN A 1 215 ? -4.781 -9.083 -14.551 1.00 72.25 215 ASN A C 1
ATOM 1740 O O . ASN A 1 215 ? -5.995 -8.852 -14.614 1.00 72.25 215 ASN A O 1
ATOM 1744 N N . PRO A 1 216 ? -4.032 -8.704 -13.497 1.00 76.62 216 PRO A N 1
ATOM 1745 C CA . PRO A 1 216 ? -4.611 -8.211 -12.248 1.00 76.62 216 PRO A CA 1
ATOM 1746 C C . PRO A 1 216 ? -5.567 -7.027 -12.416 1.00 76.62 216 PRO A C 1
ATOM 1748 O O . PRO A 1 216 ? -6.596 -6.956 -11.754 1.00 76.62 216 PRO A O 1
ATOM 1751 N N . ARG A 1 217 ? -5.295 -6.103 -13.347 1.00 72.25 217 ARG A N 1
ATOM 1752 C CA . ARG A 1 217 ? -6.173 -4.944 -13.574 1.00 72.25 217 ARG A CA 1
ATOM 1753 C C . ARG A 1 217 ? -7.506 -5.324 -14.210 1.00 72.25 217 ARG A C 1
ATOM 1755 O O . ARG A 1 217 ? -8.502 -4.643 -13.984 1.00 72.25 217 ARG A O 1
ATOM 1762 N N . GLN A 1 218 ? -7.524 -6.370 -15.031 1.00 74.44 218 GLN A N 1
ATOM 1763 C CA . GLN A 1 218 ? -8.737 -6.838 -15.703 1.00 74.44 218 GLN A CA 1
ATOM 1764 C C . GLN A 1 218 ? -9.534 -7.814 -14.832 1.00 74.44 218 GLN A C 1
ATOM 1766 O O . GLN A 1 218 ? -10.757 -7.869 -14.948 1.00 74.44 218 GLN A O 1
ATOM 1771 N N . SER A 1 219 ? -8.849 -8.568 -13.970 1.00 77.88 219 SER A N 1
ATOM 1772 C CA . SER A 1 219 ? -9.443 -9.607 -13.128 1.00 77.88 219 SER A CA 1
ATOM 1773 C C . SER A 1 219 ? -9.736 -9.157 -11.696 1.00 77.88 219 SER A C 1
ATOM 1775 O O . SER A 1 219 ? -10.371 -9.914 -10.961 1.00 77.88 219 SER A O 1
ATOM 1777 N N . ALA A 1 220 ? -9.315 -7.949 -11.298 1.00 80.81 220 ALA A N 1
ATOM 1778 C CA . ALA A 1 220 ? -9.586 -7.394 -9.977 1.00 80.81 220 ALA A CA 1
ATOM 1779 C C . ALA A 1 220 ? -11.090 -7.320 -9.700 1.00 80.81 220 ALA A C 1
ATOM 1781 O O . ALA A 1 220 ? -11.842 -6.574 -10.330 1.00 80.81 220 AL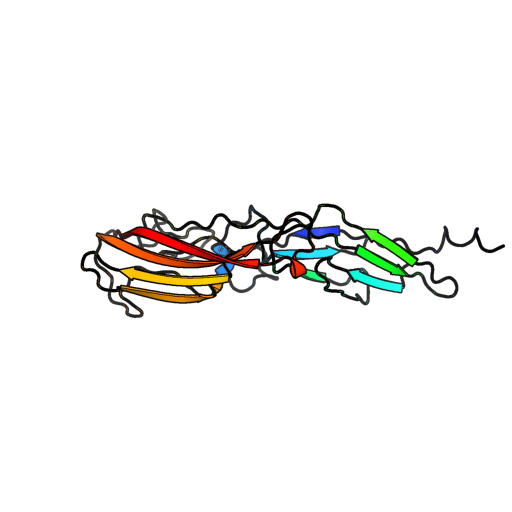A A O 1
ATOM 1782 N N . VAL A 1 221 ? -11.521 -8.082 -8.700 1.00 83.06 221 VAL A N 1
ATOM 1783 C CA . VAL A 1 221 ? -12.882 -8.078 -8.183 1.00 83.06 221 VAL A CA 1
ATOM 1784 C C . VAL A 1 221 ? -12.880 -7.401 -6.826 1.00 83.06 221 VAL A C 1
ATOM 1786 O O . VAL A 1 221 ? -12.148 -7.788 -5.916 1.00 83.06 221 VAL A O 1
ATOM 1789 N N . PHE A 1 222 ? -13.753 -6.411 -6.681 1.00 84.56 222 PHE A N 1
ATOM 1790 C CA . PHE A 1 222 ? -14.026 -5.791 -5.397 1.00 84.56 222 PHE A CA 1
ATOM 1791 C C . PHE A 1 222 ? -14.861 -6.740 -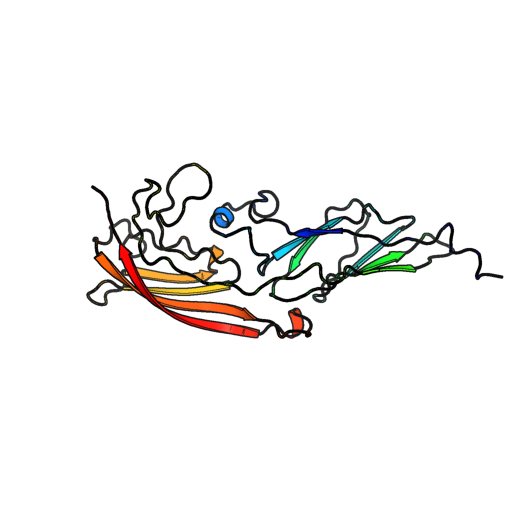4.535 1.00 84.56 222 PHE A C 1
ATOM 1793 O O . PHE A 1 222 ? -15.959 -7.150 -4.923 1.00 84.56 222 PHE A O 1
ATOM 1800 N N . LYS A 1 223 ? -14.333 -7.105 -3.370 1.00 88.75 223 LYS A N 1
ATOM 1801 C CA . LYS A 1 223 ? -14.998 -7.960 -2.389 1.00 88.75 223 LYS A CA 1
ATOM 1802 C C . LYS A 1 223 ? -15.143 -7.234 -1.065 1.00 88.75 223 LYS A C 1
ATOM 1804 O O . LYS A 1 223 ? -14.482 -6.235 -0.793 1.00 88.75 223 LYS A O 1
ATOM 1809 N N . HIS A 1 224 ? -16.026 -7.768 -0.234 1.00 90.62 224 HIS A N 1
ATOM 1810 C CA . HIS A 1 224 ? -16.177 -7.321 1.136 1.00 90.62 224 HIS A CA 1
ATOM 1811 C C . HIS A 1 224 ? -16.327 -8.513 2.072 1.00 90.62 224 HIS A C 1
ATOM 1813 O O . HIS A 1 224 ? -16.808 -9.580 1.680 1.00 90.62 224 HIS A O 1
ATOM 1819 N N . LYS A 1 225 ? -15.939 -8.318 3.328 1.00 90.88 225 LYS A N 1
ATOM 1820 C CA . LYS A 1 225 ? -16.156 -9.286 4.401 1.00 90.88 225 LYS A CA 1
ATOM 1821 C C . LYS A 1 225 ? -16.718 -8.570 5.615 1.00 90.88 225 LYS A C 1
ATOM 1823 O O . LYS A 1 225 ? -16.344 -7.441 5.922 1.00 90.88 225 LYS A O 1
ATOM 1828 N N . ASN A 1 226 ? -17.615 -9.262 6.305 1.00 92.75 226 ASN A N 1
ATOM 1829 C CA . ASN A 1 226 ? -18.181 -8.802 7.561 1.00 92.75 226 ASN A CA 1
ATOM 1830 C C . ASN A 1 226 ? -17.453 -9.490 8.715 1.00 92.75 226 ASN A C 1
ATOM 1832 O O . ASN A 1 226 ? -17.364 -10.718 8.754 1.00 92.75 226 ASN A O 1
ATOM 1836 N N . LEU A 1 227 ? -16.977 -8.701 9.668 1.00 91.44 227 LEU A N 1
ATOM 1837 C CA . LEU A 1 227 ? -16.382 -9.148 10.914 1.00 91.44 227 LEU A CA 1
ATOM 1838 C C . LEU A 1 227 ? -17.207 -8.636 12.087 1.00 91.44 227 LEU A C 1
ATOM 1840 O O . LEU A 1 227 ? -17.713 -7.513 12.100 1.00 91.44 227 LEU A O 1
ATOM 1844 N N . LYS A 1 228 ? -17.340 -9.493 13.091 1.00 93.69 228 LYS A N 1
ATOM 1845 C CA . LYS A 1 228 ? -17.938 -9.157 14.376 1.00 93.69 228 LYS A CA 1
ATOM 1846 C C . LYS A 1 228 ? -17.040 -9.718 15.453 1.00 93.69 228 LYS A C 1
ATOM 1848 O O . LYS A 1 228 ? -16.551 -10.838 15.321 1.00 93.69 228 LYS A O 1
ATOM 1853 N N . GLY A 1 229 ? -16.862 -8.959 16.514 1.00 93.00 229 GLY A N 1
ATOM 1854 C CA . GLY A 1 229 ? -16.023 -9.380 17.616 1.00 93.00 229 GLY A CA 1
ATOM 1855 C C . GLY A 1 229 ? -16.196 -8.477 18.814 1.00 93.00 229 GLY A C 1
ATOM 1856 O O . GLY A 1 229 ? -17.124 -7.665 18.889 1.00 93.00 229 GLY A O 1
ATOM 1857 N N . PHE A 1 230 ? -15.287 -8.646 19.756 1.00 92.62 230 PHE A N 1
ATOM 1858 C CA . PHE A 1 230 ? -15.225 -7.849 20.960 1.00 92.62 230 PHE A CA 1
ATOM 1859 C C . PHE A 1 230 ? -13.804 -7.353 21.183 1.00 92.62 230 PHE A C 1
ATOM 1861 O O . PHE A 1 230 ? -12.847 -7.904 20.639 1.00 92.62 230 PHE A O 1
ATOM 1868 N N . ILE A 1 231 ? -13.702 -6.301 21.982 1.00 91.75 231 ILE A N 1
ATOM 1869 C CA . ILE A 1 231 ? -12.445 -5.731 22.429 1.00 91.75 231 ILE A CA 1
ATOM 1870 C C . ILE A 1 231 ? -12.523 -5.401 23.912 1.00 91.75 231 ILE A C 1
ATOM 1872 O O . ILE A 1 231 ? -13.541 -4.899 24.396 1.00 91.75 231 ILE A O 1
ATOM 1876 N N . HIS A 1 232 ? -11.442 -5.691 24.623 1.00 90.62 232 HIS A N 1
ATOM 1877 C CA . HIS A 1 232 ? -11.244 -5.273 26.000 1.00 90.62 232 HIS A CA 1
ATOM 1878 C C . HIS A 1 232 ? -10.512 -3.929 26.023 1.00 90.62 232 HIS A C 1
ATOM 1880 O O . HIS A 1 232 ? -9.387 -3.839 25.535 1.00 90.62 232 HIS A O 1
ATOM 1886 N N . LEU A 1 233 ? -11.164 -2.905 26.576 1.00 90.38 233 LEU A N 1
ATOM 1887 C CA . LEU A 1 233 ? -10.556 -1.614 26.892 1.00 90.38 233 LEU A CA 1
ATOM 1888 C C . LEU A 1 233 ? -10.138 -1.621 28.365 1.00 90.38 233 LEU A C 1
ATOM 1890 O O . LEU A 1 233 ? -11.006 -1.683 29.242 1.00 90.38 233 LEU A O 1
ATOM 1894 N N . TYR A 1 234 ? -8.834 -1.534 28.611 1.00 86.94 234 TYR A N 1
ATOM 1895 C CA . TYR A 1 234 ? -8.249 -1.327 29.937 1.00 86.94 234 TYR A CA 1
ATOM 1896 C C . TYR A 1 234 ? -7.766 0.113 30.076 1.00 86.94 234 TYR A C 1
ATOM 1898 O O . TYR A 1 234 ? -7.444 0.757 29.080 1.00 86.94 234 TYR A O 1
ATOM 1906 N N . ARG A 1 235 ? -7.711 0.632 31.299 1.00 80.62 235 ARG A N 1
ATOM 1907 C CA . ARG A 1 235 ? -6.982 1.854 31.629 1.00 80.62 235 ARG A CA 1
ATOM 1908 C C . ARG A 1 235 ? -6.150 1.527 32.863 1.00 80.62 235 ARG A C 1
ATOM 1910 O O . ARG A 1 235 ? -6.594 0.780 33.728 1.00 80.62 235 ARG A O 1
ATOM 1917 N N . GLU A 1 236 ? -4.914 1.993 32.878 1.00 69.38 236 GLU A N 1
ATOM 1918 C CA . GLU A 1 236 ? -4.103 1.959 34.090 1.00 69.38 236 GLU A CA 1
ATOM 1919 C C . GLU A 1 236 ? -4.240 3.319 34.778 1.00 69.38 236 GLU A C 1
ATOM 1921 O O . GLU A 1 236 ? -4.318 4.346 34.093 1.00 69.38 236 GLU A O 1
ATOM 1926 N N . ASP A 1 237 ? -4.347 3.294 36.106 1.00 56.81 237 ASP A N 1
ATOM 1927 C CA . ASP A 1 237 ? -4.414 4.480 36.971 1.00 56.81 237 ASP A CA 1
ATOM 1928 C C . ASP A 1 237 ? -3.042 5.156 37.135 1.00 56.81 237 ASP A C 1
ATOM 1930 O O . ASP A 1 237 ? -2.028 4.431 37.282 1.00 56.81 237 ASP A O 1
#

Mean predicted aligned error: 8.86 Å